Protein AF-A0A0F9B331-F1 (afdb_monomer_lite)

Foldseek 3Di:
DVVVLVVLCVVLVLVVLVVLLVVLVVLLVVLVVVLVCLLVVLVVVCVVPPDDPVNSVVVNCVVNVVSVVVNVVSVVVNVVSVVSNVVSVVVSVVVVVVVVVVVVVVVVVVVLLVVLCVLVVFLLSVVVNLVSQVVCVVVVHADPVGHRDALVVLQVVLCVLQVQPDPADFPAQFPSRHGQHALVSADPVSVVVHDPSNLSNSNNRLQSFGQDDPDPDGDGDRHHSVVRVVVSVVVPDDDDPPPPPPDDD

Organism: NCBI:txid412755

pLDDT: mean 87.76, std 11.11, range [45.69, 97.12]

Sequence (249 aa):
LTAAADRFENQLNLRNLREQDLRLGEVSEDITSSLFGLPEQIAGTTRESLLTESQRGQLLQSKAQPLQESLAQISSARARLSPRLSAAEQQLGLRLGLQQAELDRERQADVRRLTEAQLGANPADFVAFELFKRSLQEQGFTPTTGEARSDIEIQDLFQTALDLEGEGVSVGTGQFGVDIPSTGAISRSQLRGFSPTDVGILSSFLRGGVDIDEGPETQLAGINPEDFFTELEEGFVPTLPQQRTQFRF

Radius of gyration: 42.81 Å; chains: 1; bounding box: 91×49×134 Å

Structure (mmCIF, N/CA/C/O backbone):
data_AF-A0A0F9B331-F1
#
_entry.id   AF-A0A0F9B331-F1
#
loop_
_atom_site.group_PDB
_atom_site.id
_atom_site.type_symbol
_atom_site.label_atom_id
_atom_site.label_alt_id
_atom_site.label_comp_id
_atom_site.label_asym_id
_atom_site.label_entity_id
_atom_site.label_seq_id
_atom_site.pdbx_PDB_ins_code
_atom_site.Cartn_x
_atom_site.Cartn_y
_atom_site.Cartn_z
_atom_site.occupancy
_atom_site.B_iso_or_equiv
_atom_site.auth_seq_id
_atom_site.auth_comp_id
_atom_site.auth_asym_id
_atom_site.auth_atom_id
_atom_site.pdbx_PDB_model_num
ATOM 1 N N . LEU A 1 1 ? -11.047 -5.441 4.433 1.00 78.12 1 LEU A N 1
ATOM 2 C CA . LEU A 1 1 ? -10.975 -4.928 5.822 1.00 78.12 1 LEU A CA 1
ATOM 3 C C . LEU A 1 1 ? -12.266 -5.197 6.599 1.00 78.12 1 LEU A C 1
ATOM 5 O O . LEU A 1 1 ? -12.183 -5.874 7.612 1.00 78.12 1 LEU A O 1
ATOM 9 N N . THR A 1 2 ? -13.447 -4.812 6.102 1.00 84.25 2 THR A N 1
ATOM 10 C CA . THR A 1 2 ? -14.747 -5.028 6.783 1.00 84.25 2 THR A CA 1
ATOM 11 C C . THR A 1 2 ? -15.000 -6.486 7.196 1.00 84.25 2 THR A C 1
ATOM 13 O O . THR A 1 2 ? -15.154 -6.772 8.376 1.00 84.25 2 THR A O 1
ATOM 16 N N . ALA A 1 3 ? -14.865 -7.442 6.269 1.00 89.50 3 ALA A N 1
ATOM 17 C CA . ALA A 1 3 ? -15.048 -8.869 6.570 1.00 89.50 3 ALA A CA 1
ATOM 18 C C . ALA A 1 3 ? -13.999 -9.464 7.536 1.00 89.50 3 ALA A C 1
ATOM 20 O O . ALA A 1 3 ? -14.178 -10.561 8.064 1.00 89.50 3 ALA A O 1
ATOM 21 N N . ALA A 1 4 ? -12.858 -8.801 7.735 1.00 84.31 4 ALA A N 1
ATOM 22 C CA . ALA A 1 4 ? -11.866 -9.237 8.712 1.00 84.31 4 ALA A CA 1
ATOM 23 C C . ALA A 1 4 ? -12.139 -8.638 10.095 1.00 84.31 4 ALA A C 1
ATOM 25 O O . ALA A 1 4 ? -12.056 -9.362 11.084 1.00 84.31 4 ALA A O 1
ATOM 26 N N . ALA A 1 5 ? -12.570 -7.374 10.147 1.00 86.62 5 ALA A N 1
ATOM 27 C CA . ALA A 1 5 ? -13.077 -6.746 11.361 1.00 86.62 5 ALA A CA 1
ATOM 28 C C . ALA A 1 5 ? -14.249 -7.540 11.948 1.00 86.62 5 ALA A C 1
ATOM 30 O O . ALA A 1 5 ? -14.178 -7.927 13.107 1.00 86.62 5 ALA A O 1
ATOM 31 N N . ASP A 1 6 ? -15.243 -7.910 11.134 1.00 91.25 6 ASP A N 1
ATOM 32 C CA . ASP A 1 6 ? -16.381 -8.724 11.587 1.00 91.25 6 ASP A CA 1
ATOM 33 C C . ASP A 1 6 ? -15.941 -10.080 12.161 1.00 91.25 6 ASP A C 1
ATOM 35 O O . ASP A 1 6 ? -16.430 -10.527 13.200 1.00 91.25 6 ASP A O 1
ATOM 39 N N . ARG A 1 7 ? -14.978 -10.749 11.511 1.00 92.50 7 ARG A N 1
ATOM 40 C CA . ARG A 1 7 ? -14.430 -12.022 12.003 1.00 92.50 7 ARG A CA 1
ATOM 41 C C . ARG A 1 7 ? -13.722 -11.851 13.344 1.00 92.50 7 ARG A C 1
ATOM 43 O O . ARG A 1 7 ? -13.936 -12.666 14.240 1.00 92.50 7 ARG A O 1
ATOM 50 N N . PHE A 1 8 ? -12.903 -10.814 13.498 1.00 91.94 8 PHE A N 1
ATOM 51 C CA . PHE A 1 8 ? -12.194 -10.554 14.748 1.00 91.94 8 PHE A CA 1
ATOM 52 C C . PHE A 1 8 ? -13.129 -10.092 15.868 1.00 91.94 8 PHE A C 1
ATOM 54 O O . PHE A 1 8 ? -12.979 -10.561 16.993 1.00 91.94 8 PHE A O 1
ATOM 61 N N . GLU A 1 9 ? -14.130 -9.261 15.574 1.00 91.69 9 GLU A N 1
ATOM 62 C CA . GLU A 1 9 ? -15.174 -8.883 16.532 1.00 91.69 9 GLU A CA 1
ATOM 63 C C . GLU A 1 9 ? -15.924 -10.107 17.065 1.00 91.69 9 GLU A C 1
ATOM 65 O O . GLU A 1 9 ? -16.121 -10.231 18.277 1.00 91.69 9 GLU A O 1
ATOM 70 N N . ASN A 1 10 ? -16.298 -11.032 16.174 1.00 93.00 10 ASN A N 1
ATOM 71 C CA . ASN A 1 10 ? -16.969 -12.274 16.549 1.00 93.00 10 ASN A CA 1
ATOM 72 C C . ASN A 1 10 ? -16.064 -13.168 17.410 1.00 93.00 10 ASN A C 1
ATOM 74 O O . ASN A 1 10 ? -16.510 -13.695 18.426 1.00 93.00 10 ASN A O 1
ATOM 78 N N . GLN A 1 11 ? -14.782 -13.303 17.055 1.00 92.12 11 GLN A N 1
ATOM 79 C CA . GLN A 1 11 ? -13.813 -14.079 17.842 1.00 92.12 11 GLN A CA 1
ATOM 80 C C . GLN A 1 11 ? -13.575 -13.501 19.241 1.00 92.12 11 GLN A C 1
ATOM 82 O O . GLN A 1 11 ? -13.379 -14.253 20.192 1.00 92.12 11 GLN A O 1
ATOM 87 N N . LEU A 1 12 ? -13.579 -12.175 19.367 1.00 91.94 12 LEU A N 1
ATOM 88 C CA . LEU A 1 12 ? -13.364 -11.470 20.632 1.00 91.94 12 LEU A CA 1
ATOM 89 C C . LEU A 1 12 ? -14.654 -11.304 21.443 1.00 91.94 12 LEU A C 1
ATOM 91 O O . LEU A 1 12 ? -14.633 -10.703 22.516 1.00 91.94 12 LEU A O 1
ATOM 95 N N . ASN A 1 13 ? -15.773 -11.839 20.944 1.00 94.00 13 ASN A N 1
ATOM 96 C CA . ASN A 1 13 ? -17.094 -11.722 21.552 1.00 94.00 13 ASN A CA 1
ATOM 97 C C . ASN A 1 13 ? -17.499 -10.260 21.830 1.00 94.00 13 ASN A C 1
ATOM 99 O O . ASN A 1 13 ? -18.216 -9.955 22.784 1.00 94.00 13 ASN A O 1
ATOM 103 N N . LEU A 1 14 ? -16.998 -9.338 21.010 1.00 92.69 14 LEU A N 1
ATOM 104 C CA . LEU A 1 14 ? -16.934 -7.919 21.342 1.00 92.69 14 LEU A CA 1
ATOM 105 C C . LEU A 1 14 ? -18.321 -7.267 21.274 1.00 92.69 14 LEU A C 1
ATOM 107 O O . LEU A 1 14 ? -18.665 -6.438 22.114 1.00 92.69 14 LEU A O 1
ATOM 111 N N . ARG A 1 15 ? -19.166 -7.734 20.346 1.00 94.12 15 ARG A N 1
ATOM 112 C CA . ARG A 1 15 ? -20.581 -7.341 20.250 1.00 94.12 15 ARG A CA 1
ATOM 113 C C . ARG A 1 15 ? -21.355 -7.680 21.519 1.00 94.12 15 ARG A C 1
ATOM 115 O O . ARG A 1 15 ? -22.006 -6.807 22.079 1.00 94.12 15 ARG A O 1
ATOM 122 N N . ASN A 1 16 ? -21.204 -8.907 22.016 1.00 94.56 16 ASN A N 1
ATOM 123 C CA . ASN A 1 16 ? -21.866 -9.342 23.244 1.00 94.56 16 ASN A CA 1
ATOM 124 C C . ASN A 1 16 ? -21.356 -8.569 24.470 1.00 94.56 16 ASN A C 1
ATOM 126 O O . ASN A 1 16 ? -22.145 -8.241 25.348 1.00 94.56 16 ASN A O 1
ATOM 130 N N . LEU A 1 17 ? -20.059 -8.242 24.538 1.00 93.00 17 LEU A N 1
ATOM 131 C CA . LEU A 1 17 ? -19.509 -7.421 25.625 1.00 93.00 17 LEU A CA 1
ATOM 132 C C . LEU A 1 17 ? -20.055 -5.985 25.601 1.00 93.00 17 LEU A C 1
ATOM 134 O O . LEU A 1 17 ? -20.435 -5.472 26.650 1.00 93.00 17 LEU A O 1
ATOM 138 N N . ARG A 1 18 ? -20.138 -5.354 24.422 1.00 95.44 18 ARG A N 1
ATOM 139 C CA . ARG A 1 18 ? -20.738 -4.017 24.262 1.00 95.44 18 ARG A CA 1
ATOM 140 C C . ARG A 1 18 ? -22.219 -4.019 24.625 1.00 95.44 18 ARG A C 1
ATOM 142 O O . ARG A 1 18 ? -22.669 -3.144 25.352 1.00 95.44 18 ARG A O 1
ATOM 149 N N . GLU A 1 19 ? -22.960 -5.024 24.168 1.00 96.38 19 GLU A N 1
ATOM 150 C CA . GLU A 1 19 ? -24.378 -5.171 24.494 1.00 96.38 19 GLU A CA 1
ATOM 151 C C . GLU A 1 19 ? -24.598 -5.388 25.999 1.00 96.38 19 GLU A C 1
ATOM 153 O O . GLU A 1 19 ? -25.514 -4.812 26.578 1.00 96.38 19 GLU A O 1
ATOM 158 N N . GLN A 1 20 ? -23.734 -6.163 26.661 1.00 94.38 20 GLN A N 1
ATOM 159 C CA . GLN A 1 20 ? -23.775 -6.322 28.116 1.00 94.38 20 GLN A CA 1
ATOM 160 C C . GLN A 1 20 ? -23.481 -5.012 28.860 1.00 94.38 20 GLN A C 1
ATOM 162 O O . GLN A 1 20 ? -24.161 -4.740 29.846 1.00 94.38 20 GLN A O 1
ATOM 167 N N . ASP A 1 21 ? -22.519 -4.194 28.410 1.00 95.12 21 ASP A N 1
ATOM 168 C CA . ASP A 1 21 ? -22.228 -2.900 29.057 1.00 95.12 21 ASP A CA 1
ATOM 169 C C . ASP A 1 21 ? -23.402 -1.931 28.902 1.00 95.12 21 ASP A C 1
ATOM 171 O O . ASP A 1 21 ? -23.809 -1.308 29.881 1.00 95.12 21 ASP A O 1
ATOM 175 N N . LEU A 1 22 ? -23.992 -1.874 27.701 1.00 95.81 22 LEU A N 1
ATOM 176 C CA . LEU A 1 22 ? -25.168 -1.052 27.410 1.00 95.81 22 LEU A CA 1
ATOM 177 C C . LEU A 1 22 ? -26.357 -1.449 28.286 1.00 95.81 22 LEU A C 1
ATOM 179 O O . LEU A 1 22 ? -26.893 -0.605 28.998 1.00 95.81 22 LEU A O 1
ATOM 183 N N . ARG A 1 23 ? -26.705 -2.742 28.324 1.00 96.12 23 ARG A N 1
ATOM 184 C CA . ARG A 1 23 ? -27.807 -3.248 29.159 1.00 96.12 23 ARG A CA 1
ATOM 185 C C . ARG A 1 23 ? -27.578 -2.975 30.648 1.00 96.12 23 ARG A C 1
ATOM 187 O O . ARG A 1 23 ? -28.511 -2.619 31.356 1.00 96.12 23 ARG A O 1
ATOM 194 N N . LEU A 1 24 ? -26.349 -3.136 31.149 1.00 93.81 24 LEU A N 1
ATOM 195 C CA . LEU A 1 24 ? -26.030 -2.805 32.546 1.00 93.81 24 LEU A CA 1
ATOM 196 C C . LEU A 1 24 ? -26.137 -1.297 32.816 1.00 93.81 24 LEU A C 1
ATOM 198 O O . LEU A 1 24 ? -26.535 -0.909 33.915 1.00 93.81 24 LEU A O 1
ATOM 202 N N . GLY A 1 25 ? -25.797 -0.461 31.833 1.00 94.44 25 GLY A N 1
ATOM 203 C CA . GLY A 1 25 ? -26.000 0.985 31.879 1.00 94.44 25 GLY A CA 1
ATOM 204 C C . GLY A 1 25 ? -27.477 1.359 32.000 1.00 94.44 25 GLY A C 1
ATOM 205 O O . GLY A 1 25 ? -27.833 2.069 32.937 1.00 94.44 25 GLY A O 1
ATOM 206 N N . GLU A 1 26 ? -28.323 0.810 31.127 1.00 97.12 26 GLU A N 1
ATOM 207 C CA . GLU A 1 26 ? -29.778 1.036 31.123 1.00 97.12 26 GLU A CA 1
ATOM 208 C C . GLU A 1 26 ? -30.414 0.632 32.463 1.00 97.12 26 GLU A C 1
ATOM 210 O O . GLU A 1 26 ? -31.072 1.439 33.117 1.00 97.12 26 GLU A O 1
ATOM 215 N N . VAL A 1 27 ? -30.127 -0.579 32.958 1.00 95.94 27 VAL A N 1
ATOM 216 C CA . VAL A 1 27 ? -30.680 -1.050 34.242 1.00 95.94 27 VAL A CA 1
ATOM 217 C C . VAL A 1 27 ? -30.192 -0.191 35.420 1.00 95.94 27 VAL A C 1
ATOM 219 O O . VAL A 1 27 ? -30.943 0.065 36.364 1.00 95.94 27 VAL A O 1
ATOM 222 N N . SER A 1 28 ? -28.941 0.281 35.386 1.00 95.75 28 SER A N 1
ATOM 223 C CA . SER A 1 28 ? -28.419 1.200 36.406 1.00 95.75 28 SER A CA 1
ATOM 224 C C . SER A 1 28 ? -29.173 2.533 36.411 1.00 95.75 28 SER A C 1
ATOM 226 O O . SER A 1 28 ? -29.423 3.085 37.485 1.00 95.75 28 SER A O 1
ATOM 228 N N . GLU A 1 29 ? -29.510 3.062 35.236 1.00 96.56 29 GLU A N 1
ATOM 229 C CA . GLU A 1 29 ? -30.244 4.319 35.074 1.00 96.56 29 GLU A CA 1
ATOM 230 C C . GLU A 1 29 ? -31.695 4.189 35.560 1.00 96.56 29 GLU A C 1
ATOM 232 O O . GLU A 1 29 ? -32.169 5.040 36.321 1.00 96.56 29 GLU A O 1
ATOM 237 N N . ASP A 1 30 ? -32.357 3.074 35.245 1.00 97.06 30 ASP A N 1
ATOM 238 C CA . ASP A 1 30 ? -33.715 2.762 35.704 1.00 97.06 30 ASP A CA 1
ATOM 239 C C . ASP A 1 30 ? -33.803 2.640 37.234 1.00 97.06 30 ASP A C 1
ATOM 241 O O . ASP A 1 30 ? -34.708 3.191 37.876 1.00 97.06 30 ASP A O 1
ATOM 245 N N . ILE A 1 31 ? -32.841 1.947 37.856 1.00 94.81 31 ILE A N 1
ATOM 246 C CA . ILE A 1 31 ? -32.776 1.798 39.319 1.00 94.81 31 ILE A CA 1
ATOM 247 C C . ILE A 1 31 ? -32.501 3.143 39.985 1.00 94.81 31 ILE A C 1
ATOM 249 O O . ILE A 1 31 ? -33.115 3.467 41.003 1.00 94.81 31 ILE A O 1
ATOM 253 N N . THR A 1 32 ? -31.603 3.938 39.406 1.00 95.38 32 THR A N 1
ATOM 254 C CA . THR A 1 32 ? -31.281 5.277 39.908 1.00 95.38 32 THR A CA 1
ATOM 255 C C . THR A 1 32 ? -32.512 6.183 39.850 1.00 95.38 32 THR A C 1
ATOM 257 O O . THR A 1 32 ? -32.861 6.814 40.847 1.00 95.38 32 THR A O 1
ATOM 260 N N . SER A 1 33 ? -33.238 6.172 38.731 1.00 97.06 33 SER A N 1
ATOM 261 C CA . SER A 1 33 ? -34.499 6.905 38.561 1.00 97.06 33 SER A CA 1
ATOM 262 C C . SER A 1 33 ? -35.567 6.457 39.565 1.00 97.06 33 SER A C 1
ATOM 264 O O . SER A 1 33 ? -36.235 7.286 40.184 1.00 97.06 33 SER A O 1
ATOM 266 N N . SER A 1 34 ? -35.675 5.147 39.803 1.00 95.94 34 SER A N 1
ATOM 267 C CA . SER A 1 34 ? -36.585 4.574 40.802 1.00 95.94 34 SER A CA 1
ATOM 268 C C . SER A 1 34 ? -36.233 5.016 42.227 1.00 95.94 34 SER A C 1
ATOM 270 O O . SER A 1 34 ? -37.121 5.399 42.988 1.00 95.94 34 SER A O 1
ATOM 272 N N . LEU A 1 35 ? -34.942 5.028 42.583 1.00 94.44 35 LEU A N 1
ATOM 273 C CA . LEU A 1 35 ? -34.449 5.529 43.871 1.00 94.44 35 LEU A CA 1
ATOM 274 C C . LEU A 1 35 ? -34.793 7.007 44.083 1.00 94.44 35 LEU A C 1
ATOM 276 O O . LEU A 1 35 ? -35.239 7.372 45.170 1.00 94.44 35 LEU A O 1
ATOM 280 N N . PHE A 1 36 ? -34.627 7.844 43.056 1.00 96.12 36 PHE A N 1
ATOM 281 C CA . PHE A 1 36 ? -34.975 9.265 43.131 1.00 96.12 36 PHE A CA 1
ATOM 282 C C . PHE A 1 36 ? -36.490 9.510 43.206 1.00 96.12 36 PHE A C 1
ATOM 284 O O . PHE A 1 36 ? -36.911 10.447 43.882 1.00 96.12 36 PHE A O 1
ATOM 291 N N . GLY A 1 37 ? -37.311 8.663 42.576 1.00 95.81 37 GLY A N 1
ATOM 292 C CA . GLY A 1 37 ? -38.777 8.764 42.607 1.00 95.81 37 GLY A CA 1
ATOM 293 C C . GLY A 1 37 ? -39.442 8.215 43.879 1.00 95.81 37 GLY A C 1
ATOM 294 O O . GLY A 1 37 ? -40.581 8.575 44.190 1.00 95.81 37 GLY A O 1
ATOM 295 N N . LEU A 1 38 ? -38.752 7.367 44.651 1.00 94.94 38 LEU A N 1
ATOM 296 C CA . LEU A 1 38 ? -39.297 6.724 45.857 1.00 94.94 38 LEU A CA 1
ATOM 297 C C . LEU A 1 38 ? -39.922 7.690 46.888 1.00 94.94 38 LEU A C 1
ATOM 299 O O . LEU A 1 38 ? -41.011 7.381 47.384 1.00 94.94 38 LEU A O 1
ATOM 303 N N . PRO A 1 39 ? -39.307 8.837 47.248 1.00 93.38 39 PRO A N 1
ATOM 304 C CA . PRO A 1 39 ? -39.866 9.741 48.255 1.00 93.38 39 PRO A CA 1
ATOM 305 C C . PRO A 1 39 ? -41.239 10.300 47.869 1.00 93.38 39 PRO A C 1
ATOM 307 O O . PRO A 1 39 ? -42.119 10.420 48.729 1.00 93.38 39 PRO A O 1
ATOM 310 N N . GLU A 1 40 ? -41.426 10.615 46.585 1.00 92.88 40 GLU A N 1
ATOM 311 C CA . GLU A 1 40 ? -42.668 11.150 46.028 1.00 92.88 40 GLU A CA 1
ATOM 312 C C . GLU A 1 40 ? -43.745 10.064 45.926 1.00 92.88 40 GLU A C 1
ATOM 314 O O . GLU A 1 40 ? -44.876 10.274 46.370 1.00 92.88 40 GLU A O 1
ATOM 319 N N . GLN A 1 41 ? -43.377 8.865 45.465 1.00 91.62 41 GLN A N 1
ATOM 320 C CA . GLN A 1 41 ? -44.277 7.707 45.447 1.00 91.62 41 GLN A CA 1
ATOM 321 C C . GLN A 1 41 ? -44.799 7.377 46.850 1.00 91.62 41 GLN A C 1
ATOM 323 O O . GLN A 1 41 ? -46.000 7.184 47.053 1.00 91.62 41 GLN A O 1
ATOM 328 N N . ILE A 1 42 ? -43.909 7.361 47.847 1.00 90.06 42 ILE A N 1
ATOM 329 C CA . ILE A 1 42 ? -44.294 7.130 49.240 1.00 90.06 42 ILE A CA 1
ATOM 330 C C . ILE A 1 42 ? -45.182 8.276 49.733 1.00 90.06 42 ILE A C 1
ATOM 332 O O . ILE A 1 42 ? -46.225 7.997 50.316 1.00 90.06 42 ILE A O 1
ATOM 336 N N . ALA A 1 43 ? -44.844 9.539 49.436 1.00 87.81 43 ALA A N 1
ATOM 337 C CA . ALA A 1 43 ? -45.673 10.700 49.784 1.00 87.81 43 ALA A CA 1
ATOM 338 C C . ALA A 1 43 ? -47.122 10.558 49.310 1.00 87.81 43 ALA A C 1
ATOM 340 O O . ALA A 1 43 ? -48.044 10.812 50.085 1.00 87.81 43 ALA A O 1
ATOM 341 N N . GLY A 1 44 ? -47.306 10.156 48.049 1.00 87.19 44 GLY A N 1
ATOM 342 C CA . GLY A 1 44 ? -48.621 9.960 47.446 1.00 87.19 44 GLY A CA 1
ATOM 343 C C . GLY A 1 44 ? -49.425 8.884 48.169 1.00 87.19 44 GLY A C 1
ATOM 344 O O . GLY A 1 44 ? -50.573 9.120 48.525 1.00 87.19 44 GLY A O 1
ATOM 345 N N . THR A 1 45 ? -48.801 7.742 48.472 1.00 83.88 45 THR A N 1
ATOM 346 C CA . THR A 1 45 ? -49.479 6.615 49.145 1.00 83.88 45 THR A CA 1
ATOM 347 C C . THR A 1 45 ? -49.768 6.848 50.629 1.00 83.88 45 THR A C 1
ATOM 349 O O . THR A 1 45 ? -50.740 6.314 51.153 1.00 83.88 45 THR A O 1
ATOM 352 N N . THR A 1 46 ? -48.947 7.638 51.330 1.00 82.12 46 THR A N 1
ATOM 353 C CA . THR A 1 46 ? -49.109 7.854 52.776 1.00 82.12 46 THR A CA 1
ATOM 354 C C . THR A 1 46 ? -49.970 9.064 53.126 1.00 82.12 46 THR A C 1
ATOM 356 O O . THR A 1 46 ? -50.356 9.184 54.281 1.00 82.12 46 THR A O 1
ATOM 359 N N . ARG A 1 47 ? -50.290 9.960 52.178 1.00 74.31 47 ARG A N 1
ATOM 360 C CA . ARG A 1 47 ? -51.153 11.137 52.429 1.00 74.31 47 ARG A CA 1
ATOM 361 C C . ARG A 1 47 ? -52.555 10.773 52.929 1.00 74.31 47 ARG A C 1
ATOM 363 O O . ARG A 1 47 ? -53.152 11.565 53.648 1.00 74.31 47 ARG A O 1
ATOM 370 N N . GLU A 1 48 ? -53.053 9.592 52.576 1.00 68.56 48 GLU A N 1
ATOM 371 C CA . GLU A 1 48 ? -54.369 9.084 52.994 1.00 68.56 48 GLU A CA 1
ATOM 372 C C . GLU A 1 48 ? -54.297 8.168 54.232 1.00 68.56 48 GLU A C 1
ATOM 374 O O . GLU A 1 48 ? -55.321 7.721 54.744 1.00 68.56 48 GLU A O 1
ATOM 379 N N . SER A 1 49 ? -53.092 7.893 54.741 1.00 63.09 49 SER A N 1
ATOM 380 C CA . SER A 1 49 ? -52.839 6.941 55.824 1.00 63.09 49 SER A CA 1
ATOM 381 C C . SER A 1 49 ? -52.334 7.658 57.079 1.00 63.09 49 SER A C 1
ATOM 383 O O . SER A 1 49 ? -51.496 8.550 56.996 1.00 63.09 49 SER A O 1
ATOM 385 N N . LEU A 1 50 ? -52.767 7.222 58.267 1.00 82.69 50 LEU A N 1
ATOM 386 C CA . LEU A 1 50 ? -52.348 7.748 59.584 1.00 82.69 50 LEU A CA 1
ATOM 387 C C . LEU A 1 50 ? -50.896 7.367 59.964 1.00 82.69 50 LEU A C 1
ATOM 389 O O . LEU A 1 50 ? -50.596 7.098 61.127 1.00 82.69 50 LEU A O 1
ATOM 393 N N . LEU A 1 51 ? -49.992 7.279 58.987 1.00 84.88 51 LEU A N 1
ATOM 394 C CA . LEU A 1 51 ? -48.594 6.926 59.218 1.00 84.88 51 LEU A CA 1
ATOM 395 C C . LEU A 1 51 ? -47.851 8.114 59.828 1.00 84.88 51 LEU A C 1
ATOM 397 O O . LEU A 1 51 ? -47.921 9.240 59.338 1.00 84.88 51 LEU A O 1
ATOM 401 N N . THR A 1 52 ? -47.089 7.842 60.881 1.00 89.25 52 THR A N 1
ATOM 402 C CA . THR A 1 52 ? -46.178 8.832 61.462 1.00 89.25 52 THR A CA 1
ATOM 403 C C . THR A 1 52 ? -44.977 9.062 60.544 1.00 89.25 52 THR A C 1
ATOM 405 O O . THR A 1 52 ? -44.603 8.205 59.741 1.00 89.25 52 THR A O 1
ATOM 408 N N . GLU A 1 53 ? -44.314 10.207 60.689 1.00 87.38 53 GLU A N 1
ATOM 409 C CA . GLU A 1 53 ? -43.123 10.543 59.900 1.00 87.38 53 GLU A CA 1
ATOM 410 C C . GLU A 1 53 ? -41.976 9.534 60.098 1.00 87.38 53 GLU A C 1
ATOM 412 O O . GLU A 1 53 ? -41.296 9.163 59.142 1.00 87.38 53 GLU A O 1
ATOM 417 N N . SER A 1 54 ? -41.848 8.983 61.310 1.00 90.38 54 SER A N 1
ATOM 418 C CA . SER A 1 54 ? -40.921 7.886 61.617 1.00 90.38 54 SER A CA 1
ATOM 419 C C . SER A 1 54 ? -41.233 6.616 60.811 1.00 90.38 54 SER A C 1
ATOM 421 O O . SER A 1 54 ? -40.344 6.040 60.182 1.00 90.38 54 SER A O 1
ATOM 423 N N . GLN A 1 55 ? -42.508 6.213 60.739 1.00 90.25 55 GLN A N 1
ATOM 424 C CA . GLN A 1 55 ? -42.932 5.054 59.941 1.00 90.25 55 GLN A CA 1
ATOM 425 C C . GLN A 1 55 ? -42.720 5.287 58.440 1.00 90.25 55 GLN A C 1
ATOM 427 O O . GLN A 1 55 ? -42.342 4.366 57.716 1.00 90.25 55 GLN A O 1
ATOM 432 N N . ARG A 1 56 ? -42.909 6.524 57.966 1.00 89.44 56 ARG A N 1
ATOM 433 C CA . ARG A 1 56 ? -42.627 6.904 56.578 1.00 89.44 56 ARG A CA 1
ATOM 434 C C . ARG A 1 56 ? -41.136 6.800 56.246 1.00 89.44 56 ARG A C 1
ATOM 436 O O . ARG A 1 56 ? -40.795 6.280 55.186 1.00 89.44 56 ARG A O 1
ATOM 443 N N . GLY A 1 57 ? -40.260 7.238 57.152 1.00 91.31 57 GLY A N 1
ATOM 444 C CA . GLY A 1 57 ? -38.810 7.077 57.016 1.00 91.31 57 GLY A CA 1
ATOM 445 C C . GLY A 1 57 ? -38.389 5.607 56.955 1.00 91.31 57 GLY A C 1
ATOM 446 O O . GLY A 1 57 ? -37.633 5.219 56.066 1.00 91.31 57 GLY A O 1
ATOM 447 N N . GLN A 1 58 ? -38.949 4.765 57.829 1.00 93.12 58 GLN A N 1
ATOM 448 C CA . GLN A 1 58 ? -38.698 3.317 57.817 1.00 93.12 58 GLN A CA 1
ATOM 449 C C . GLN A 1 58 ? -39.168 2.653 56.516 1.00 93.12 58 GLN A C 1
ATOM 451 O O . GLN A 1 58 ? -38.463 1.805 55.971 1.00 93.12 58 GLN A O 1
ATOM 456 N N . LEU A 1 59 ? -40.330 3.057 55.989 1.00 92.19 59 LEU A N 1
ATOM 457 C CA . LEU A 1 59 ? -40.849 2.557 54.715 1.00 92.19 59 LEU A CA 1
ATOM 458 C C . LEU A 1 59 ? -39.979 2.984 53.525 1.00 92.19 59 LEU A C 1
ATOM 460 O O . LEU A 1 59 ? -39.767 2.205 52.599 1.00 92.19 59 LEU A O 1
ATOM 464 N N . LEU A 1 60 ? -39.469 4.216 53.542 1.00 94.00 60 LEU A N 1
ATOM 465 C CA . LEU A 1 60 ? -38.534 4.688 52.525 1.00 94.00 60 LEU A CA 1
ATOM 466 C C . LEU A 1 60 ? -37.249 3.875 52.558 1.00 94.00 60 LEU A C 1
ATOM 468 O O . LEU A 1 60 ? -36.806 3.403 51.515 1.00 94.00 60 LEU A O 1
ATOM 472 N N .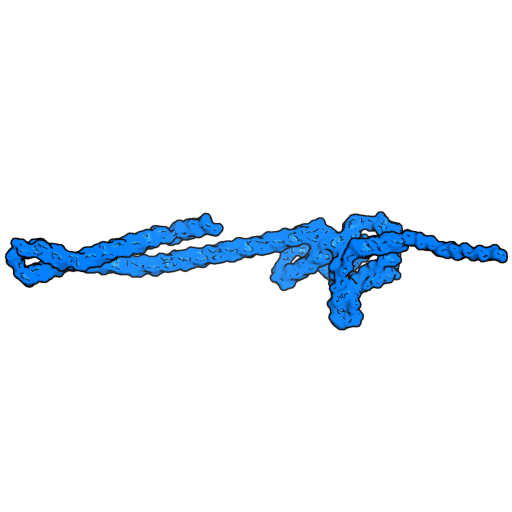 GLN A 1 61 ? -36.688 3.659 53.745 1.00 94.44 61 GLN A N 1
ATOM 473 C CA . GLN A 1 61 ? -35.459 2.895 53.891 1.00 94.44 61 GLN A CA 1
ATOM 474 C C . GLN A 1 61 ? -35.631 1.433 53.466 1.00 94.44 61 GLN A C 1
ATOM 476 O O . GLN A 1 61 ? -34.791 0.919 52.730 1.00 94.44 61 GLN A O 1
ATOM 481 N N . SER A 1 62 ? -36.740 0.787 53.839 1.00 96.31 62 SER A N 1
ATOM 482 C CA . SER A 1 62 ? -37.005 -0.604 53.452 1.00 96.31 62 SER A CA 1
ATOM 483 C C . SER A 1 62 ? -37.201 -0.780 51.945 1.00 96.31 62 SER A C 1
ATOM 485 O O . SER A 1 62 ? -36.790 -1.800 51.397 1.00 96.31 62 SER A O 1
ATOM 487 N N . LYS A 1 63 ? -37.774 0.216 51.253 1.00 94.31 63 LYS A N 1
ATOM 488 C CA . LYS A 1 63 ? -37.902 0.210 49.786 1.00 94.31 63 LYS A CA 1
ATOM 489 C C . LYS A 1 63 ? -36.615 0.610 49.062 1.00 94.31 63 LYS A C 1
ATOM 491 O O . LYS A 1 63 ? -36.351 0.100 47.978 1.00 94.31 63 LYS A O 1
ATOM 496 N N . ALA A 1 64 ? -35.820 1.506 49.642 1.00 95.75 64 ALA A N 1
ATOM 497 C CA . ALA A 1 64 ? -34.568 1.967 49.048 1.00 95.75 64 ALA A CA 1
ATOM 498 C C . ALA A 1 64 ? -33.456 0.912 49.139 1.00 95.75 64 ALA A C 1
ATOM 500 O O . ALA A 1 64 ? -32.676 0.774 48.200 1.00 95.75 64 ALA A O 1
ATOM 501 N N . GLN A 1 65 ? -33.398 0.142 50.230 1.00 96.19 65 GLN A N 1
ATOM 502 C CA . GLN A 1 65 ? -32.349 -0.852 50.465 1.00 96.19 65 GLN A CA 1
ATOM 503 C C . GLN A 1 65 ? -32.172 -1.879 49.320 1.00 96.19 65 GLN A C 1
ATOM 505 O O . GLN A 1 65 ? -31.055 -1.986 48.814 1.00 96.19 65 GLN A O 1
ATOM 510 N N . PRO A 1 66 ? -33.213 -2.580 48.820 1.00 96.12 66 PRO A N 1
ATOM 511 C CA . PRO A 1 66 ? -33.038 -3.543 47.725 1.00 96.12 66 PRO A CA 1
ATOM 512 C C . PRO A 1 66 ? -32.600 -2.890 46.403 1.00 96.12 66 PRO A C 1
ATOM 514 O O . PRO A 1 66 ? -31.873 -3.501 45.617 1.00 96.12 66 PRO A O 1
ATOM 517 N N . LEU A 1 67 ? -32.998 -1.637 46.151 1.00 95.44 67 LEU A N 1
ATOM 518 C CA . LEU A 1 67 ? -32.542 -0.884 44.979 1.00 95.44 67 LEU A CA 1
ATOM 519 C C . LEU A 1 67 ? -31.062 -0.492 45.106 1.00 95.44 67 LEU A C 1
ATOM 521 O O . LEU A 1 67 ? -30.314 -0.612 44.138 1.00 95.44 67 LEU A O 1
ATOM 525 N N . GLN A 1 68 ? -30.618 -0.085 46.299 1.00 95.62 68 GLN A N 1
ATOM 526 C CA . GLN A 1 68 ? -29.205 0.198 46.578 1.00 95.62 68 GLN A CA 1
ATOM 527 C C . GLN A 1 68 ? -28.335 -1.058 46.432 1.00 95.62 68 GLN A C 1
ATOM 529 O O . GLN A 1 68 ? -27.267 -0.999 45.821 1.00 95.62 68 GLN A O 1
ATOM 534 N N . GLU A 1 69 ? -28.801 -2.203 46.933 1.00 96.25 69 GLU A N 1
ATOM 535 C CA . GLU A 1 69 ? -28.123 -3.493 46.767 1.00 96.25 69 GLU A CA 1
ATOM 536 C C . GLU A 1 69 ? -28.025 -3.891 45.287 1.00 96.25 69 GLU A C 1
ATOM 538 O O . GLU A 1 69 ? -26.956 -4.294 44.823 1.00 96.25 69 GLU A O 1
ATOM 543 N N . SER A 1 70 ? -29.102 -3.708 44.518 1.00 95.12 70 SER A N 1
ATOM 544 C CA . SER A 1 70 ? -29.119 -3.978 43.074 1.00 95.12 70 SER A CA 1
ATOM 545 C C . SER A 1 70 ? -28.138 -3.077 42.311 1.00 95.12 70 SER A C 1
ATOM 547 O O . SER A 1 70 ? -27.383 -3.555 41.464 1.00 95.12 70 SER A O 1
ATOM 549 N N . LEU A 1 71 ? -28.069 -1.787 42.657 1.00 95.25 71 LEU A N 1
ATOM 550 C CA . LEU A 1 71 ? -27.111 -0.844 42.071 1.00 95.25 71 LEU A CA 1
ATOM 551 C C . LEU A 1 71 ? -25.654 -1.224 42.400 1.00 95.25 71 LEU A C 1
ATOM 553 O O . LEU A 1 71 ? -24.772 -1.165 41.539 1.00 95.25 71 LEU A O 1
ATOM 557 N N . ALA A 1 72 ? -25.390 -1.674 43.630 1.00 95.81 72 ALA A N 1
ATOM 558 C CA . ALA A 1 72 ? -24.074 -2.171 44.027 1.00 95.81 72 ALA A CA 1
ATOM 559 C C . ALA A 1 72 ? -23.680 -3.432 43.232 1.00 95.81 72 ALA A C 1
ATOM 561 O O . ALA A 1 72 ? -22.543 -3.555 42.772 1.00 95.81 72 ALA A O 1
ATOM 562 N N . GLN A 1 73 ? -24.625 -4.344 42.992 1.00 96.31 73 GLN A N 1
ATOM 563 C CA . GLN A 1 73 ? -24.385 -5.526 42.163 1.00 96.31 73 GLN A CA 1
ATOM 564 C C . GLN A 1 73 ? -24.069 -5.145 40.711 1.00 96.31 73 GLN A C 1
ATOM 566 O O . GLN A 1 73 ? -23.072 -5.624 40.166 1.00 96.31 73 GLN A O 1
ATOM 571 N N . ILE A 1 74 ? -24.843 -4.239 40.109 1.00 95.75 74 ILE A N 1
ATOM 572 C CA . ILE A 1 74 ? -24.629 -3.773 38.729 1.00 95.75 74 ILE A CA 1
ATOM 573 C C . ILE A 1 74 ? -23.290 -3.057 38.584 1.00 95.75 74 ILE A C 1
ATOM 575 O O . ILE A 1 74 ? -22.534 -3.354 37.658 1.00 95.75 74 ILE A O 1
ATOM 579 N N . SER A 1 75 ? -22.945 -2.167 39.517 1.00 94.44 75 SER A N 1
ATOM 580 C CA . SER A 1 75 ? -21.654 -1.474 39.481 1.00 94.44 75 SER A CA 1
ATOM 581 C C . SER A 1 75 ? -20.483 -2.458 39.580 1.00 94.44 75 SER A C 1
ATOM 583 O O . SER A 1 75 ? -19.517 -2.342 38.824 1.00 94.44 75 SER A O 1
ATOM 585 N N . SER A 1 76 ? -20.597 -3.500 40.412 1.00 96.44 76 SER A N 1
ATOM 586 C CA . SER A 1 76 ? -19.594 -4.567 40.487 1.00 96.44 76 SER A CA 1
ATOM 587 C C . SER A 1 76 ? -19.498 -5.391 39.195 1.00 96.44 76 SER A C 1
ATOM 589 O O . SER A 1 76 ? -18.397 -5.744 38.767 1.00 96.44 76 SER A O 1
ATOM 591 N N . ALA A 1 77 ? -20.630 -5.672 38.538 1.00 95.31 77 ALA A N 1
ATOM 592 C CA . ALA A 1 77 ? -20.665 -6.381 37.263 1.00 95.31 77 ALA A CA 1
ATOM 593 C C . ALA A 1 77 ? -19.992 -5.551 36.163 1.00 95.31 77 ALA A C 1
ATOM 595 O O . ALA A 1 77 ? -19.135 -6.059 35.436 1.00 95.31 77 ALA A O 1
ATOM 596 N N . ARG A 1 78 ? -20.295 -4.251 36.107 1.00 95.56 78 ARG A N 1
ATOM 597 C CA . ARG A 1 78 ? -19.694 -3.315 35.156 1.00 95.56 78 ARG A CA 1
ATOM 598 C C . ARG A 1 78 ? -18.192 -3.138 35.383 1.00 95.56 78 ARG A C 1
ATOM 600 O O . ARG A 1 78 ? -17.424 -3.160 34.424 1.00 95.56 78 ARG A O 1
ATOM 607 N N . ALA A 1 79 ? -17.750 -3.075 36.640 1.00 95.12 79 ALA A N 1
ATOM 608 C CA . ALA A 1 79 ? -16.330 -3.024 36.990 1.00 95.12 79 ALA A CA 1
ATOM 609 C C . ALA A 1 79 ? -15.549 -4.263 36.508 1.00 95.12 79 ALA A C 1
ATOM 611 O O . ALA A 1 79 ? -14.372 -4.157 36.174 1.00 95.12 79 ALA A O 1
ATOM 612 N N . ARG A 1 80 ? -16.196 -5.435 36.425 1.00 96.19 80 ARG A N 1
ATOM 613 C CA . ARG A 1 80 ? -15.596 -6.659 35.857 1.00 96.19 80 ARG A CA 1
ATOM 614 C C . ARG A 1 80 ? -15.638 -6.687 34.329 1.00 96.19 80 ARG A C 1
ATOM 616 O O . ARG A 1 80 ? -14.760 -7.285 33.710 1.00 96.19 80 ARG A O 1
ATOM 623 N N . LEU A 1 81 ? -16.659 -6.084 33.724 1.00 95.25 81 LEU A N 1
ATOM 624 C CA . LEU A 1 81 ? -16.853 -6.064 32.275 1.00 95.25 81 LEU A CA 1
ATOM 625 C C . LEU A 1 81 ? -15.913 -5.070 31.580 1.00 95.25 81 LEU A C 1
ATOM 627 O O . LEU A 1 81 ? -15.280 -5.422 30.588 1.00 95.25 81 LEU A O 1
ATOM 631 N N . SER A 1 82 ? -15.778 -3.866 32.138 1.00 94.62 82 SER A N 1
ATOM 632 C CA . SER A 1 82 ? -14.971 -2.768 31.594 1.00 94.62 82 SER A CA 1
ATOM 633 C C . SER A 1 82 ? -13.542 -3.173 31.179 1.00 94.62 82 SER A C 1
ATOM 635 O O . SER A 1 82 ? -13.189 -2.969 30.013 1.00 94.62 82 SER A O 1
ATOM 637 N N . PRO A 1 83 ? -12.722 -3.833 32.027 1.00 96.38 83 PRO A N 1
ATOM 638 C CA . PRO A 1 83 ? -11.376 -4.240 31.620 1.00 96.38 83 PRO A CA 1
ATOM 639 C C . PRO A 1 83 ? -11.385 -5.297 30.506 1.00 96.38 83 PRO A C 1
ATOM 641 O O . PRO A 1 83 ? -10.473 -5.320 29.684 1.00 96.38 83 PRO A O 1
ATOM 644 N N . ARG A 1 84 ? -12.413 -6.156 30.438 1.00 96.12 84 ARG A N 1
ATOM 645 C CA . ARG A 1 84 ? -12.536 -7.182 29.387 1.00 96.12 84 ARG A CA 1
ATOM 646 C C . ARG A 1 84 ? -12.890 -6.557 28.044 1.00 96.12 84 ARG A C 1
ATOM 648 O O . ARG A 1 84 ? -12.310 -6.947 27.037 1.00 96.12 84 ARG A O 1
ATOM 655 N N . LEU A 1 85 ? -13.812 -5.594 28.043 1.00 95.19 85 LEU A N 1
ATOM 656 C CA . LEU A 1 85 ? -14.173 -4.839 26.847 1.00 95.19 85 LEU A CA 1
ATOM 657 C C . LEU A 1 85 ? -12.965 -4.053 26.324 1.00 95.19 85 LEU A C 1
ATOM 659 O O . LEU A 1 85 ? -12.602 -4.210 25.163 1.00 95.19 85 LEU A O 1
ATOM 663 N N . SER A 1 86 ? -12.284 -3.309 27.200 1.00 95.88 86 SER A N 1
ATOM 664 C CA . SER A 1 86 ? -11.077 -2.552 26.843 1.00 95.88 86 SER A CA 1
ATOM 665 C C . SER A 1 86 ? -9.974 -3.452 26.268 1.00 95.88 86 SER A C 1
ATOM 667 O O . SER A 1 86 ? -9.423 -3.166 25.204 1.00 95.88 86 SER A O 1
ATOM 669 N N . ALA A 1 87 ? -9.700 -4.598 26.903 1.00 96.19 87 ALA A N 1
ATOM 670 C CA . ALA A 1 87 ? -8.724 -5.561 26.397 1.00 96.19 87 ALA A CA 1
ATOM 671 C C . ALA A 1 87 ? -9.121 -6.139 25.026 1.00 96.19 87 ALA A C 1
ATOM 673 O O . ALA A 1 87 ? -8.271 -6.274 24.144 1.00 96.19 87 ALA A O 1
ATOM 674 N N . ALA A 1 88 ? -10.403 -6.459 24.824 1.00 94.81 88 ALA A N 1
ATOM 675 C CA . ALA A 1 88 ? -10.904 -6.954 23.545 1.00 94.81 88 ALA A CA 1
ATOM 676 C C . ALA A 1 88 ? -10.767 -5.894 22.436 1.00 94.81 88 ALA A C 1
ATOM 678 O O . ALA A 1 88 ? -10.331 -6.211 21.331 1.00 94.81 88 ALA A O 1
ATOM 679 N N . GLU A 1 89 ? -11.066 -4.628 22.722 1.00 94.50 89 GLU A N 1
ATOM 680 C CA . GLU A 1 89 ? -10.934 -3.530 21.755 1.00 94.50 89 GLU A CA 1
ATOM 681 C C . GLU A 1 89 ? -9.478 -3.264 21.367 1.00 94.50 89 GLU A C 1
ATOM 683 O O . GLU A 1 89 ? -9.172 -3.120 20.181 1.00 94.50 89 GLU A O 1
ATOM 688 N N . GLN A 1 90 ? -8.557 -3.297 22.333 1.00 96.44 90 GLN A N 1
ATOM 689 C CA . GLN A 1 90 ? -7.122 -3.201 22.056 1.00 96.44 90 GLN A CA 1
ATOM 690 C C . GLN A 1 90 ? -6.637 -4.357 21.173 1.00 96.44 90 GLN A C 1
ATOM 692 O O . GLN A 1 90 ? -5.908 -4.140 20.204 1.00 96.44 90 GLN A O 1
ATOM 697 N N . GLN A 1 91 ? -7.070 -5.587 21.463 1.00 95.69 91 GLN A N 1
ATOM 698 C CA . GLN A 1 91 ? -6.725 -6.756 20.652 1.00 95.69 91 GLN A CA 1
ATOM 699 C C . GLN A 1 91 ? -7.272 -6.659 19.225 1.00 95.69 91 GLN A C 1
ATOM 701 O O . GLN A 1 91 ? -6.564 -7.016 18.281 1.00 95.69 91 GLN A O 1
ATOM 706 N N . LEU A 1 92 ? -8.501 -6.163 19.051 1.00 95.00 92 LEU A N 1
ATOM 707 C CA . LEU A 1 92 ? -9.075 -5.913 17.730 1.00 95.00 92 LEU A CA 1
ATOM 708 C C . LEU A 1 92 ? -8.231 -4.896 16.953 1.00 95.00 92 LEU A C 1
ATOM 710 O O . LEU A 1 92 ? -7.862 -5.163 15.809 1.00 95.00 92 LEU A O 1
ATOM 714 N N . GLY A 1 93 ? -7.886 -3.771 17.585 1.00 93.88 93 GLY A N 1
ATOM 715 C CA . GLY A 1 93 ? -7.057 -2.728 16.979 1.00 93.88 93 GLY A CA 1
ATOM 716 C C . GLY A 1 93 ? -5.695 -3.251 16.521 1.00 93.88 93 GLY A C 1
ATOM 717 O O . GLY A 1 93 ? -5.301 -3.023 15.379 1.00 93.88 93 GLY A O 1
ATOM 718 N N . LEU A 1 94 ? -5.012 -4.033 17.365 1.00 96.19 94 LEU A N 1
ATOM 719 C CA . LEU A 1 94 ? -3.728 -4.652 17.018 1.00 96.19 94 LEU A CA 1
ATOM 720 C C . LEU A 1 94 ? -3.850 -5.618 15.834 1.00 96.19 94 LEU A C 1
ATOM 722 O O . LEU A 1 94 ? -3.036 -5.567 14.914 1.00 96.19 94 LEU A O 1
ATOM 726 N N . ARG A 1 95 ? -4.871 -6.485 15.825 1.00 94.62 95 ARG A N 1
ATOM 727 C CA . ARG A 1 95 ? -5.076 -7.453 14.734 1.00 94.62 95 ARG A CA 1
ATOM 728 C C . ARG A 1 95 ? -5.383 -6.769 13.407 1.00 94.62 95 ARG A C 1
ATOM 730 O O . ARG A 1 95 ? -4.840 -7.172 12.382 1.00 94.62 95 ARG A O 1
ATOM 737 N N . LEU A 1 96 ? -6.217 -5.731 13.427 1.00 94.75 96 LEU A N 1
ATOM 738 C CA . LEU A 1 96 ? -6.520 -4.944 12.233 1.00 94.75 96 LEU A CA 1
ATOM 739 C C . LEU A 1 96 ? -5.289 -4.190 11.727 1.00 94.75 96 LEU A C 1
ATOM 741 O O . LEU A 1 96 ? -5.028 -4.212 10.527 1.00 94.75 96 LEU A O 1
ATOM 745 N N . GLY A 1 97 ? -4.503 -3.595 12.628 1.00 93.88 97 GLY A N 1
ATOM 746 C CA . GLY A 1 97 ? -3.258 -2.916 12.272 1.00 93.88 97 GLY A CA 1
ATOM 747 C C . GLY A 1 97 ? -2.237 -3.858 11.629 1.00 93.88 97 GLY A C 1
ATOM 748 O O . GLY A 1 97 ? -1.679 -3.535 10.583 1.00 93.88 97 GLY A O 1
ATOM 749 N N .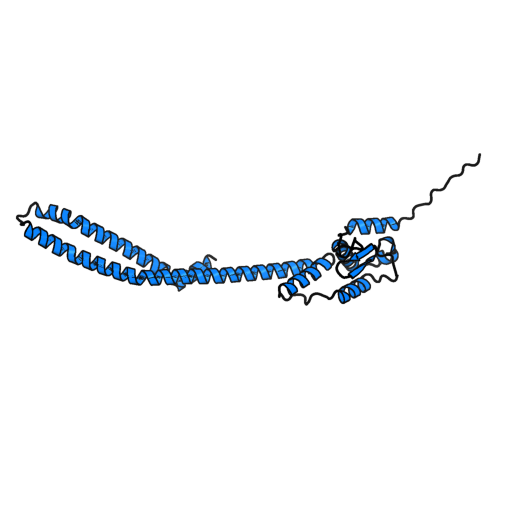 LEU A 1 98 ? -2.039 -5.051 12.200 1.00 95.12 98 LEU A N 1
ATOM 750 C CA . LEU A 1 98 ? -1.147 -6.068 11.632 1.00 95.12 98 LEU A CA 1
ATOM 751 C C . LEU A 1 98 ? -1.609 -6.529 10.247 1.00 95.12 98 LEU A C 1
ATOM 753 O O . LEU A 1 98 ? -0.799 -6.588 9.325 1.00 95.12 98 LEU A O 1
ATOM 757 N N . GLN A 1 99 ? -2.904 -6.806 10.086 1.00 93.94 99 GLN A N 1
ATOM 758 C CA . GLN A 1 99 ? -3.453 -7.230 8.801 1.00 93.94 99 GLN A CA 1
ATOM 759 C C . GLN A 1 99 ? -3.341 -6.138 7.733 1.00 93.94 99 GLN A C 1
ATOM 761 O O . GLN A 1 99 ? -3.077 -6.430 6.570 1.00 93.94 99 GLN A O 1
ATOM 766 N N . GLN A 1 100 ? -3.556 -4.877 8.105 1.00 93.25 100 GLN A N 1
ATOM 767 C CA . GLN A 1 100 ? -3.402 -3.768 7.174 1.00 93.25 100 GLN A CA 1
ATOM 768 C C . GLN A 1 100 ? -1.942 -3.608 6.742 1.00 93.25 100 GLN A C 1
ATOM 770 O O . GLN A 1 100 ? -1.674 -3.498 5.550 1.00 93.25 100 GLN A O 1
ATOM 775 N N . ALA A 1 101 ? -1.003 -3.693 7.687 1.00 94.38 101 ALA A N 1
ATOM 776 C CA . ALA A 1 101 ? 0.423 -3.655 7.381 1.00 94.38 101 ALA A CA 1
ATOM 777 C C . ALA A 1 101 ? 0.856 -4.809 6.458 1.00 94.38 101 ALA A C 1
ATOM 779 O O . ALA A 1 101 ? 1.702 -4.616 5.591 1.00 94.38 101 ALA A O 1
ATOM 780 N N . GLU A 1 102 ? 0.285 -6.002 6.625 1.00 93.75 102 GLU A N 1
ATOM 781 C CA . GLU A 1 102 ? 0.532 -7.146 5.742 1.00 93.75 102 GLU A CA 1
ATOM 782 C C . GLU A 1 102 ? 0.020 -6.890 4.319 1.00 93.75 102 GLU A C 1
ATOM 784 O O . GLU A 1 102 ? 0.793 -7.004 3.370 1.00 93.75 102 GLU A O 1
ATOM 789 N N . LEU A 1 103 ? -1.226 -6.428 4.173 1.00 93.88 103 LEU A N 1
ATOM 790 C CA . LEU A 1 103 ? -1.794 -6.068 2.868 1.00 93.88 103 LEU A CA 1
ATOM 791 C C . LEU A 1 103 ? -0.991 -4.971 2.162 1.00 93.88 103 LEU A C 1
ATOM 793 O O . LEU A 1 103 ? -0.817 -5.012 0.946 1.00 93.88 103 LEU A O 1
ATOM 797 N N . ASP A 1 104 ? -0.504 -3.980 2.904 1.00 93.44 104 ASP A N 1
ATOM 798 C CA . ASP A 1 104 ? 0.291 -2.903 2.321 1.00 93.44 104 ASP A CA 1
ATOM 799 C C . ASP A 1 104 ? 1.674 -3.403 1.873 1.00 93.44 104 ASP A C 1
ATOM 801 O O . ASP A 1 104 ? 2.140 -3.016 0.800 1.00 93.44 104 ASP A O 1
ATOM 805 N N . ARG A 1 105 ? 2.298 -4.332 2.613 1.00 92.56 105 ARG A N 1
ATOM 806 C CA . ARG A 1 105 ? 3.532 -5.003 2.164 1.00 92.56 105 ARG A CA 1
ATOM 807 C C . ARG A 1 105 ? 3.311 -5.829 0.900 1.00 92.56 105 ARG A C 1
ATOM 809 O O . ARG A 1 105 ? 4.150 -5.777 0.002 1.00 92.56 105 ARG A O 1
ATOM 816 N N . GLU A 1 106 ? 2.207 -6.569 0.821 1.00 93.12 106 GLU A N 1
ATOM 817 C CA . GLU A 1 106 ? 1.847 -7.354 -0.366 1.00 93.12 106 GLU A CA 1
ATOM 818 C C . GLU A 1 106 ? 1.642 -6.451 -1.582 1.00 93.12 106 GLU A C 1
ATOM 820 O O . GLU A 1 106 ? 2.275 -6.664 -2.612 1.00 93.12 106 GLU A O 1
ATOM 825 N N . ARG A 1 107 ? 0.859 -5.375 -1.440 1.00 94.31 107 ARG A N 1
ATOM 826 C CA . ARG A 1 107 ? 0.658 -4.385 -2.510 1.00 94.31 107 ARG A CA 1
ATOM 827 C C . ARG A 1 107 ? 1.968 -3.783 -2.989 1.00 94.31 107 ARG A C 1
ATOM 829 O O . ARG A 1 107 ? 2.176 -3.655 -4.189 1.00 94.31 107 ARG A O 1
ATOM 836 N N . GLN A 1 108 ? 2.857 -3.414 -2.070 1.00 93.62 108 GLN A N 1
ATOM 837 C CA . GLN A 1 108 ? 4.171 -2.893 -2.440 1.00 93.62 108 GLN A CA 1
ATOM 838 C C . GLN A 1 108 ? 4.999 -3.941 -3.190 1.00 93.62 108 GLN A C 1
ATOM 840 O O . GLN A 1 108 ? 5.677 -3.600 -4.156 1.00 93.62 108 GLN A O 1
ATOM 845 N N . ALA A 1 109 ? 4.944 -5.211 -2.779 1.00 92.06 109 ALA A N 1
ATOM 846 C CA . ALA A 1 109 ? 5.608 -6.293 -3.498 1.00 92.06 109 ALA A CA 1
ATOM 847 C C . ALA A 1 109 ? 5.032 -6.488 -4.906 1.00 92.06 109 ALA A C 1
ATOM 849 O O . ALA A 1 109 ? 5.800 -6.646 -5.852 1.00 92.06 109 ALA A O 1
ATOM 850 N N . ASP A 1 110 ? 3.711 -6.424 -5.058 1.00 93.88 110 ASP A N 1
ATOM 851 C CA . ASP A 1 110 ? 3.041 -6.532 -6.354 1.00 93.88 110 ASP A CA 1
ATOM 852 C C . ASP A 1 110 ? 3.394 -5.359 -7.272 1.00 93.88 110 ASP A C 1
ATOM 854 O O . ASP A 1 110 ? 3.704 -5.577 -8.440 1.00 93.88 110 ASP A O 1
ATOM 858 N N . VAL A 1 111 ? 3.428 -4.132 -6.738 1.00 94.06 111 VAL A N 1
ATOM 859 C CA . VAL A 1 111 ? 3.876 -2.944 -7.480 1.00 94.06 111 VAL A CA 1
ATOM 860 C C . VAL A 1 111 ? 5.308 -3.135 -7.969 1.00 94.06 111 VAL A C 1
ATOM 862 O O . VAL A 1 111 ? 5.561 -2.933 -9.150 1.00 94.06 111 VAL A O 1
ATOM 865 N N . ARG A 1 112 ? 6.232 -3.599 -7.114 1.00 93.69 112 ARG A N 1
ATOM 866 C CA . ARG A 1 112 ? 7.620 -3.868 -7.530 1.00 93.69 112 ARG A CA 1
ATOM 867 C C . ARG A 1 112 ? 7.694 -4.896 -8.657 1.00 93.69 112 ARG A C 1
ATOM 869 O O . ARG A 1 112 ? 8.378 -4.648 -9.644 1.00 93.69 112 ARG A O 1
ATOM 876 N N . ARG A 1 113 ? 6.973 -6.016 -8.534 1.00 92.38 113 ARG A N 1
ATOM 877 C CA . ARG A 1 113 ? 6.939 -7.062 -9.571 1.00 92.38 113 ARG A CA 1
ATOM 878 C C . ARG A 1 113 ? 6.351 -6.548 -10.883 1.00 92.38 113 ARG A C 1
ATOM 880 O O . ARG A 1 113 ? 6.844 -6.897 -11.949 1.00 92.38 113 ARG A O 1
ATOM 887 N N . LEU A 1 114 ? 5.309 -5.721 -10.813 1.00 94.75 114 LEU A N 1
ATOM 888 C CA . LEU A 1 114 ? 4.678 -5.131 -11.989 1.00 94.75 114 LEU A CA 1
ATOM 889 C C . LEU A 1 114 ? 5.605 -4.126 -12.678 1.00 94.75 114 LEU A C 1
ATOM 891 O O . LEU A 1 114 ? 5.745 -4.192 -13.894 1.00 94.75 114 LEU A O 1
ATOM 895 N N . THR A 1 115 ? 6.279 -3.257 -11.922 1.00 93.88 115 THR A N 1
ATOM 896 C CA . THR A 1 115 ? 7.279 -2.330 -12.469 1.00 93.88 115 THR A CA 1
ATOM 897 C C . THR A 1 115 ? 8.437 -3.087 -13.119 1.00 93.88 115 THR A C 1
ATOM 899 O O . THR A 1 115 ? 8.817 -2.769 -14.241 1.00 93.88 115 THR A O 1
ATOM 902 N N . GLU A 1 116 ? 8.952 -4.132 -12.462 1.00 93.94 116 GLU A N 1
ATOM 903 C CA . GLU A 1 116 ? 10.001 -4.995 -13.017 1.00 93.94 116 GLU A CA 1
ATOM 904 C C . GLU A 1 116 ? 9.562 -5.640 -14.339 1.00 93.94 116 GLU A C 1
ATOM 906 O O . GLU A 1 116 ? 10.295 -5.600 -15.324 1.00 93.94 116 GLU A O 1
ATOM 911 N N . ALA A 1 117 ? 8.343 -6.188 -14.386 1.00 93.25 117 ALA A N 1
ATOM 912 C CA . ALA A 1 117 ? 7.796 -6.815 -15.585 1.00 93.25 117 ALA A CA 1
ATOM 913 C C . ALA A 1 117 ? 7.548 -5.810 -16.720 1.00 93.25 117 ALA A C 1
ATOM 915 O O . ALA A 1 117 ? 7.769 -6.143 -17.880 1.00 93.25 117 ALA A O 1
ATOM 916 N N . GLN A 1 118 ? 7.099 -4.591 -16.404 1.00 93.38 118 GLN A N 1
ATOM 917 C CA . GLN A 1 118 ? 6.888 -3.531 -17.393 1.00 93.38 118 GLN A CA 1
ATOM 918 C C . GLN A 1 118 ? 8.205 -3.085 -18.027 1.00 93.38 118 GLN A C 1
ATOM 920 O O . GLN A 1 118 ? 8.302 -3.048 -19.250 1.00 93.38 118 GLN A O 1
ATOM 925 N N . LEU A 1 119 ? 9.217 -2.803 -17.204 1.00 92.94 119 LEU A N 1
ATOM 926 C CA . LEU A 1 119 ? 10.537 -2.384 -17.675 1.00 92.94 119 LEU A CA 1
ATOM 927 C C . LEU A 1 119 ? 11.257 -3.516 -18.427 1.00 92.94 119 LEU A C 1
ATOM 929 O O . LEU A 1 119 ? 11.869 -3.281 -19.461 1.00 92.94 119 LEU A O 1
ATOM 933 N N . GLY A 1 120 ? 11.131 -4.762 -17.961 1.00 91.62 120 GLY A N 1
ATOM 934 C CA . GLY A 1 120 ? 11.734 -5.924 -18.618 1.00 91.62 120 GLY A CA 1
ATOM 935 C C . GLY A 1 120 ? 11.044 -6.357 -19.918 1.00 91.62 120 GLY A C 1
ATOM 936 O O . GLY A 1 120 ? 11.630 -7.106 -20.697 1.00 91.62 120 GLY A O 1
ATOM 937 N N . ALA A 1 121 ? 9.809 -5.910 -20.178 1.00 92.62 121 ALA A N 1
ATOM 938 C CA . ALA A 1 121 ? 9.072 -6.257 -21.395 1.00 92.62 121 ALA A CA 1
ATOM 939 C C . ALA A 1 121 ? 9.513 -5.451 -22.628 1.00 92.62 121 ALA A C 1
ATOM 941 O O . ALA A 1 121 ? 9.199 -5.851 -23.751 1.00 92.62 121 ALA A O 1
ATOM 942 N N . ASN A 1 122 ? 10.218 -4.331 -22.438 1.00 91.44 122 ASN A N 1
ATOM 943 C CA . ASN A 1 122 ? 10.591 -3.418 -23.510 1.00 91.44 122 ASN A CA 1
ATOM 944 C C . ASN A 1 122 ? 12.116 -3.203 -23.566 1.00 91.44 122 ASN A C 1
ATOM 946 O O . ASN A 1 122 ? 12.678 -2.597 -22.655 1.00 91.44 122 ASN A O 1
ATOM 950 N N . PRO A 1 123 ? 12.800 -3.607 -24.654 1.00 88.81 123 PRO A N 1
ATOM 951 C CA . PRO A 1 123 ? 14.233 -3.357 -24.832 1.00 88.81 123 PRO A CA 1
ATOM 952 C C . PRO A 1 123 ? 14.628 -1.873 -24.764 1.00 88.81 123 PRO A C 1
ATOM 954 O O . PRO A 1 123 ? 15.743 -1.563 -24.357 1.00 88.81 123 PRO A O 1
ATOM 957 N N . ALA A 1 124 ? 13.721 -0.950 -25.113 1.00 90.50 124 ALA A N 1
ATOM 958 C CA . ALA A 1 124 ? 13.967 0.491 -25.002 1.00 90.50 124 ALA A CA 1
ATOM 959 C C . ALA A 1 124 ? 14.050 1.001 -23.554 1.00 90.50 124 ALA A C 1
ATOM 961 O O . ALA A 1 124 ? 14.562 2.095 -23.316 1.00 90.50 124 ALA A O 1
ATOM 962 N N . ASP A 1 125 ? 13.608 0.200 -22.585 1.00 92.75 125 ASP A N 1
ATOM 963 C CA . ASP A 1 125 ? 13.651 0.517 -21.158 1.00 92.75 125 ASP A CA 1
ATOM 964 C C . ASP A 1 125 ? 14.752 -0.272 -20.424 1.00 92.75 125 ASP A C 1
ATOM 966 O O . ASP A 1 125 ? 14.804 -0.259 -19.197 1.00 92.75 125 ASP A O 1
ATOM 970 N N . PHE A 1 126 ? 15.669 -0.922 -21.153 1.00 93.31 126 PHE A N 1
ATOM 971 C CA . PHE A 1 126 ? 16.767 -1.721 -20.597 1.00 93.31 126 PHE A CA 1
ATOM 972 C C . PHE A 1 126 ? 17.609 -0.984 -19.540 1.00 93.31 126 PHE A C 1
ATOM 974 O O . PHE A 1 126 ? 17.868 -1.528 -18.467 1.00 93.31 126 PHE A O 1
ATOM 981 N N . VAL A 1 127 ? 18.013 0.262 -19.798 1.00 92.62 127 VAL A N 1
ATOM 982 C CA . VAL A 1 127 ? 18.802 1.052 -18.840 1.00 92.62 127 VAL A CA 1
ATOM 983 C C . VAL A 1 127 ? 17.998 1.335 -17.575 1.00 92.62 127 VAL A C 1
ATOM 985 O O . VAL A 1 127 ? 18.483 1.116 -16.465 1.00 92.62 127 VAL A O 1
ATOM 988 N N . ALA A 1 128 ? 16.740 1.756 -17.730 1.00 93.44 128 ALA A N 1
ATOM 989 C CA . ALA A 1 128 ? 15.838 1.992 -16.607 1.00 93.44 128 ALA A CA 1
ATOM 990 C C . ALA A 1 128 ? 15.572 0.705 -15.808 1.00 93.44 128 ALA A C 1
ATOM 992 O O . ALA A 1 128 ? 15.506 0.742 -14.581 1.00 93.44 128 ALA A O 1
ATOM 993 N N . PHE A 1 129 ? 15.468 -0.436 -16.489 1.00 95.50 129 PHE A N 1
ATOM 994 C CA . PHE A 1 129 ? 15.308 -1.754 -15.888 1.00 95.50 129 PHE A CA 1
ATOM 995 C C . PHE A 1 129 ? 16.509 -2.152 -15.022 1.00 95.50 129 PHE A C 1
ATOM 997 O O . PHE A 1 129 ? 16.328 -2.540 -13.866 1.00 95.50 129 PHE A O 1
ATOM 1004 N N . GLU A 1 130 ? 17.737 -2.027 -15.533 1.00 94.88 130 GLU A N 1
ATOM 1005 C CA . GLU A 1 130 ? 18.937 -2.374 -14.761 1.00 94.88 130 GLU A CA 1
ATOM 1006 C C . GLU A 1 130 ? 19.173 -1.398 -13.595 1.00 94.88 130 GLU A C 1
ATOM 1008 O O . GLU A 1 130 ? 19.485 -1.842 -12.487 1.00 94.88 130 GLU A O 1
ATOM 1013 N N . LEU A 1 131 ? 18.921 -0.094 -13.773 1.00 94.25 131 LEU A N 1
ATOM 1014 C CA . LEU A 1 131 ? 18.937 0.871 -12.663 1.00 94.25 131 LEU A CA 1
ATOM 1015 C C . LEU A 1 131 ? 17.882 0.537 -11.600 1.00 94.25 131 LEU A C 1
ATOM 1017 O O . LEU A 1 131 ? 18.164 0.583 -10.400 1.00 94.25 131 LEU A O 1
ATOM 1021 N N . PHE A 1 132 ? 16.677 0.149 -12.020 1.00 95.50 132 PHE A N 1
ATOM 1022 C CA . PHE A 1 132 ? 15.625 -0.273 -11.103 1.00 95.50 132 PHE A CA 1
ATOM 1023 C C . PHE A 1 132 ? 16.056 -1.501 -10.292 1.00 95.50 132 PHE A C 1
ATOM 1025 O O . PHE A 1 132 ? 15.916 -1.501 -9.068 1.00 95.50 132 PHE A O 1
ATOM 1032 N N . LYS A 1 133 ? 16.662 -2.513 -10.923 1.00 95.81 133 LYS A N 1
ATOM 1033 C CA . LYS A 1 133 ? 17.200 -3.688 -10.218 1.00 95.81 133 LYS A CA 1
ATOM 1034 C C . LYS A 1 133 ? 18.280 -3.320 -9.199 1.00 95.81 133 LYS A C 1
ATOM 1036 O O . LYS A 1 133 ? 18.236 -3.841 -8.085 1.00 95.81 133 LYS A O 1
ATOM 1041 N N . ARG A 1 134 ? 19.194 -2.397 -9.527 1.00 95.25 134 ARG A N 1
ATOM 1042 C CA . ARG A 1 134 ? 20.189 -1.883 -8.563 1.00 95.25 134 ARG A CA 1
ATOM 1043 C C . ARG A 1 134 ? 19.511 -1.220 -7.373 1.00 95.25 134 ARG A C 1
ATOM 1045 O O . ARG A 1 134 ? 19.786 -1.583 -6.235 1.00 95.25 134 ARG A O 1
ATOM 1052 N N . SER A 1 135 ? 18.538 -0.349 -7.637 1.00 95.00 135 SER A N 1
ATOM 1053 C CA . SER A 1 135 ? 17.774 0.321 -6.582 1.00 95.00 135 SER A CA 1
ATOM 1054 C C . SER A 1 135 ? 17.055 -0.671 -5.658 1.00 95.00 135 SER A C 1
ATOM 1056 O O . SER A 1 135 ? 16.962 -0.439 -4.454 1.00 95.00 135 SER A O 1
ATOM 1058 N N . LEU A 1 136 ? 16.565 -1.797 -6.198 1.00 94.31 136 LEU A N 1
ATOM 1059 C CA . LEU A 1 136 ? 15.961 -2.865 -5.405 1.00 94.31 136 LEU A CA 1
ATOM 1060 C C . LEU A 1 136 ? 16.995 -3.536 -4.504 1.00 94.31 136 LEU A C 1
ATOM 1062 O O . LEU A 1 136 ? 16.731 -3.701 -3.314 1.00 94.31 136 LEU A O 1
ATOM 1066 N N . GLN A 1 137 ? 18.163 -3.884 -5.045 1.00 94.88 137 GLN A N 1
ATOM 1067 C CA . GLN A 1 137 ? 19.245 -4.509 -4.283 1.00 94.88 137 GLN A CA 1
ATOM 1068 C C . GLN A 1 137 ? 19.771 -3.591 -3.172 1.00 94.88 137 GLN A C 1
ATOM 1070 O O . GLN A 1 137 ? 19.962 -4.049 -2.048 1.00 94.88 137 GLN A O 1
ATOM 1075 N N . GLU A 1 138 ? 19.921 -2.293 -3.443 1.00 94.38 138 GLU A N 1
ATOM 1076 C CA . GLU A 1 138 ? 20.305 -1.277 -2.451 1.00 94.38 138 GLU A CA 1
ATOM 1077 C C . GLU A 1 138 ? 19.284 -1.154 -1.315 1.00 94.38 138 GLU A C 1
ATOM 1079 O O . GLU A 1 138 ? 19.644 -0.998 -0.149 1.00 94.38 138 GLU A O 1
ATOM 1084 N N . GLN A 1 139 ? 17.997 -1.286 -1.638 1.00 92.88 139 GLN A N 1
ATOM 1085 C CA . GLN A 1 139 ? 16.910 -1.339 -0.658 1.00 92.88 139 GLN A CA 1
ATOM 1086 C C . GLN A 1 139 ? 16.813 -2.697 0.066 1.00 92.88 139 GLN A C 1
ATOM 1088 O O . GLN A 1 139 ? 15.948 -2.873 0.927 1.00 92.88 139 GLN A O 1
ATOM 1093 N N . GLY A 1 140 ? 17.680 -3.662 -0.262 1.00 93.44 140 GLY A N 1
ATOM 1094 C CA . GLY A 1 140 ? 17.704 -5.001 0.328 1.00 93.44 140 GLY A CA 1
ATOM 1095 C C . GLY A 1 140 ? 16.681 -5.978 -0.263 1.00 93.44 140 GLY A C 1
ATOM 1096 O O . GLY A 1 140 ? 16.401 -7.010 0.347 1.00 93.44 140 GLY A O 1
ATOM 1097 N N . PHE A 1 141 ? 16.103 -5.674 -1.427 1.00 92.88 141 PHE A N 1
ATOM 1098 C CA . PHE A 1 141 ? 15.203 -6.568 -2.154 1.00 92.88 141 PHE A CA 1
ATOM 1099 C C . PHE A 1 141 ? 15.951 -7.387 -3.210 1.00 92.88 141 PHE A C 1
ATOM 1101 O O . PHE A 1 141 ? 16.832 -6.891 -3.906 1.00 92.88 141 PHE A O 1
ATOM 1108 N N . THR A 1 142 ? 15.542 -8.643 -3.386 1.00 92.44 142 THR A N 1
ATOM 1109 C CA . THR A 1 142 ? 16.007 -9.491 -4.492 1.00 92.44 142 THR A CA 1
ATOM 1110 C C . THR A 1 142 ? 15.088 -9.296 -5.703 1.00 92.44 142 THR A C 1
ATOM 1112 O O . THR A 1 142 ? 13.883 -9.535 -5.563 1.00 92.44 142 THR A O 1
ATOM 1115 N N . PRO A 1 143 ? 15.600 -8.872 -6.874 1.00 92.06 143 PRO A N 1
ATOM 1116 C CA . PRO A 1 143 ? 14.786 -8.776 -8.084 1.00 92.06 143 PRO A CA 1
ATOM 1117 C C . PRO A 1 143 ? 14.302 -10.154 -8.559 1.00 92.06 143 PRO A C 1
ATOM 1119 O O . PRO A 1 143 ? 14.965 -11.171 -8.348 1.00 92.06 143 PRO A O 1
ATOM 1122 N N . THR A 1 144 ? 13.146 -10.197 -9.218 1.00 90.06 144 THR A N 1
ATOM 1123 C CA . THR A 1 144 ? 12.505 -11.446 -9.670 1.00 90.06 144 THR A CA 1
ATOM 1124 C C . THR A 1 144 ? 13.224 -12.064 -10.872 1.00 90.06 144 THR A C 1
ATOM 1126 O O . THR A 1 144 ? 13.219 -13.279 -11.055 1.00 90.06 144 THR A O 1
ATOM 1129 N N . THR A 1 145 ? 13.841 -11.225 -11.699 1.00 87.38 145 THR A N 1
ATOM 1130 C CA . THR A 1 145 ? 14.508 -11.587 -12.960 1.00 87.38 145 THR A CA 1
ATOM 1131 C C . THR A 1 145 ? 16.000 -11.893 -12.802 1.00 87.38 145 THR A C 1
ATOM 1133 O O . THR A 1 145 ? 16.674 -12.184 -13.790 1.00 87.38 145 THR A O 1
ATOM 1136 N N . GLY A 1 146 ? 16.515 -11.868 -11.570 1.00 90.50 146 GLY A N 1
ATOM 1137 C CA . GLY A 1 146 ? 17.929 -12.072 -11.254 1.00 90.50 146 GLY A CA 1
ATOM 1138 C C . GLY A 1 146 ? 18.634 -10.789 -10.819 1.00 90.50 146 GLY A C 1
ATOM 1139 O O . GLY A 1 146 ? 18.051 -9.708 -10.796 1.00 90.50 146 GLY A O 1
ATOM 1140 N N . GLU A 1 147 ? 19.902 -10.910 -10.438 1.00 92.50 147 GLU A N 1
ATOM 1141 C CA . GLU A 1 147 ? 20.701 -9.781 -9.954 1.00 92.50 147 GLU A CA 1
ATOM 1142 C C . GLU A 1 147 ? 20.911 -8.710 -11.036 1.00 92.50 147 GLU A C 1
ATOM 1144 O O . GLU A 1 147 ? 20.853 -8.996 -12.239 1.00 92.50 147 GLU A O 1
ATOM 1149 N N . ALA A 1 148 ? 21.101 -7.454 -10.613 1.00 93.50 148 ALA A N 1
ATOM 1150 C CA . ALA A 1 148 ? 21.489 -6.383 -11.525 1.00 93.50 148 ALA A CA 1
ATOM 1151 C C . ALA A 1 148 ? 22.838 -6.709 -12.173 1.00 93.50 148 ALA A C 1
ATOM 1153 O O . ALA A 1 148 ? 23.749 -7.195 -11.501 1.00 93.50 148 ALA A O 1
ATOM 1154 N N . ARG A 1 149 ? 22.952 -6.442 -13.476 1.00 94.06 149 ARG A N 1
ATOM 1155 C CA . ARG A 1 149 ? 24.196 -6.687 -14.212 1.00 94.06 149 ARG A CA 1
ATOM 1156 C C . ARG A 1 149 ? 25.255 -5.664 -13.814 1.00 94.06 149 ARG A C 1
ATOM 1158 O O . ARG A 1 149 ? 24.943 -4.498 -13.533 1.00 94.06 149 ARG A O 1
ATOM 1165 N N . SER A 1 150 ? 26.506 -6.108 -13.796 1.00 94.56 150 SER A N 1
ATOM 1166 C CA . SER A 1 150 ? 27.653 -5.225 -13.591 1.00 94.56 150 SER A CA 1
ATOM 1167 C C . SER A 1 150 ? 27.845 -4.287 -14.785 1.00 94.56 150 SER A C 1
ATOM 1169 O O . SER A 1 150 ? 27.411 -4.589 -15.896 1.00 94.56 150 SER A O 1
ATOM 1171 N N . ASP A 1 151 ? 28.510 -3.150 -14.570 1.00 93.25 151 ASP A N 1
ATOM 1172 C CA . ASP A 1 151 ? 28.789 -2.191 -15.650 1.00 93.25 151 ASP A CA 1
ATOM 1173 C C . ASP A 1 151 ? 29.589 -2.836 -16.791 1.00 93.25 151 ASP A C 1
ATOM 1175 O O . ASP A 1 151 ? 29.276 -2.615 -17.954 1.00 93.25 151 ASP A O 1
ATOM 1179 N N . ILE A 1 152 ? 30.552 -3.704 -16.461 1.00 92.56 152 ILE A N 1
ATOM 1180 C CA . ILE A 1 152 ? 31.380 -4.425 -17.442 1.00 92.56 152 ILE A CA 1
ATOM 1181 C C . ILE A 1 152 ? 30.515 -5.345 -18.309 1.00 92.56 152 ILE A C 1
ATOM 1183 O O . ILE A 1 152 ? 30.594 -5.298 -19.529 1.00 92.56 152 ILE A O 1
ATOM 1187 N N . GLU A 1 153 ? 29.629 -6.137 -17.699 1.00 93.00 153 GLU A N 1
ATOM 1188 C CA . GLU A 1 153 ? 28.718 -7.000 -18.462 1.00 93.00 153 GLU A CA 1
ATOM 1189 C C . GLU A 1 153 ? 27.793 -6.184 -19.368 1.00 93.00 153 GLU A C 1
ATOM 1191 O O . GLU A 1 153 ? 27.493 -6.600 -20.485 1.00 93.00 153 GLU A O 1
ATOM 1196 N N . ILE A 1 154 ? 27.322 -5.028 -18.893 1.00 92.88 154 ILE A N 1
ATOM 1197 C CA . ILE A 1 154 ? 26.474 -4.130 -19.679 1.00 92.88 154 ILE A CA 1
ATOM 1198 C C . ILE A 1 154 ? 27.250 -3.548 -20.869 1.00 92.88 154 ILE A C 1
ATOM 1200 O O . ILE A 1 154 ? 26.700 -3.490 -21.971 1.00 92.88 154 ILE A O 1
ATOM 1204 N N . GLN A 1 155 ? 28.513 -3.165 -20.672 1.00 90.88 155 GLN A N 1
ATOM 1205 C CA . GLN A 1 155 ? 29.404 -2.710 -21.742 1.00 90.88 155 GLN A CA 1
ATOM 1206 C C . GLN A 1 155 ? 29.621 -3.804 -22.791 1.00 90.88 155 GLN A C 1
ATOM 1208 O O . GLN A 1 155 ? 29.406 -3.555 -23.978 1.00 90.88 155 GLN A O 1
ATOM 1213 N N . ASP A 1 156 ? 29.938 -5.025 -22.361 1.00 90.00 156 ASP A N 1
ATOM 1214 C CA . ASP A 1 156 ? 30.141 -6.169 -23.255 1.00 90.00 156 ASP A CA 1
ATOM 1215 C C . ASP A 1 156 ? 28.875 -6.486 -24.067 1.00 90.00 156 ASP A C 1
ATOM 1217 O O . ASP A 1 156 ? 28.932 -6.737 -25.273 1.00 90.00 156 ASP A O 1
ATOM 1221 N N . LEU A 1 157 ? 27.703 -6.445 -23.424 1.00 89.44 157 LEU A N 1
ATOM 1222 C CA . LEU A 1 157 ? 26.413 -6.665 -24.083 1.00 89.44 157 LEU A CA 1
ATOM 1223 C C . LEU A 1 157 ? 26.098 -5.596 -25.116 1.00 89.44 157 LEU A C 1
ATOM 1225 O O . LEU A 1 157 ? 25.604 -5.927 -26.190 1.00 89.44 157 LEU A O 1
ATOM 1229 N N . PHE A 1 158 ? 26.360 -4.331 -24.795 1.00 89.31 158 PHE A N 1
ATOM 1230 C CA . PHE A 1 158 ? 26.131 -3.231 -25.719 1.00 89.31 158 PHE A CA 1
ATOM 1231 C C . PHE A 1 158 ? 27.024 -3.354 -26.958 1.00 89.31 158 PHE A C 1
ATOM 1233 O O . PHE A 1 158 ? 26.529 -3.257 -28.080 1.00 89.31 158 PHE A O 1
ATOM 1240 N N . GLN A 1 159 ? 28.313 -3.645 -26.760 1.00 87.12 159 GLN A N 1
ATOM 1241 C CA . GLN A 1 159 ? 29.258 -3.876 -27.855 1.00 87.12 159 GLN A CA 1
ATOM 1242 C C . GLN A 1 159 ? 28.842 -5.075 -28.712 1.00 87.12 159 GLN A C 1
ATOM 1244 O O . GLN A 1 159 ? 28.834 -4.985 -29.936 1.00 87.12 159 GLN A O 1
ATOM 1249 N N . THR A 1 160 ? 28.423 -6.171 -28.071 1.00 86.44 160 THR A N 1
ATOM 1250 C CA . THR A 1 160 ? 27.957 -7.381 -28.762 1.00 86.44 160 THR A CA 1
ATOM 1251 C C . THR A 1 160 ? 26.665 -7.137 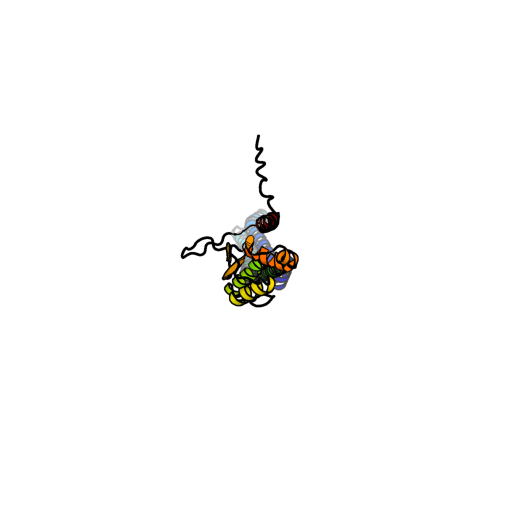-29.548 1.00 86.44 160 THR A C 1
ATOM 1253 O O . THR A 1 160 ? 26.514 -7.663 -30.645 1.00 86.44 160 THR A O 1
ATOM 1256 N N . ALA A 1 161 ? 25.722 -6.364 -28.999 1.00 83.00 161 ALA A N 1
ATOM 1257 C CA . ALA A 1 161 ? 24.424 -6.110 -29.628 1.00 83.00 161 ALA A CA 1
ATOM 1258 C C . ALA A 1 161 ? 24.530 -5.201 -30.858 1.00 83.00 161 ALA A C 1
ATOM 1260 O O . ALA A 1 161 ? 23.782 -5.373 -31.816 1.00 83.00 161 ALA A O 1
ATOM 1261 N N . LEU A 1 162 ? 25.443 -4.228 -30.835 1.00 81.19 162 LEU A N 1
ATOM 1262 C CA . LEU A 1 162 ? 25.586 -3.273 -31.934 1.00 81.19 162 LEU A CA 1
ATOM 1263 C C . LEU A 1 162 ? 26.668 -3.658 -32.946 1.00 81.19 162 LEU A C 1
ATOM 1265 O O . LEU A 1 162 ? 26.700 -3.049 -34.014 1.00 81.19 162 LEU A O 1
ATOM 1269 N N . ASP A 1 163 ? 27.514 -4.648 -32.628 1.00 77.25 163 ASP A N 1
ATOM 1270 C CA . ASP A 1 163 ? 28.584 -5.188 -33.487 1.00 77.25 163 ASP A CA 1
ATOM 1271 C C . ASP A 1 163 ? 29.320 -4.083 -34.264 1.00 77.25 163 ASP A C 1
ATOM 1273 O O . ASP A 1 163 ? 29.469 -4.094 -35.491 1.00 77.25 163 ASP A O 1
ATOM 1277 N N . LEU A 1 164 ? 29.686 -3.025 -33.535 1.00 69.38 164 LEU A N 1
ATOM 1278 C CA . LEU A 1 164 ? 30.299 -1.842 -34.119 1.00 69.38 164 LEU A CA 1
ATOM 1279 C C . LEU A 1 164 ? 31.775 -2.147 -34.378 1.00 69.38 164 LEU A C 1
ATOM 1281 O O . LEU A 1 164 ? 32.643 -1.873 -33.554 1.00 69.38 164 LEU A O 1
ATOM 1285 N N . GLU A 1 165 ? 32.059 -2.732 -35.543 1.00 55.62 165 GLU A N 1
ATOM 1286 C CA . GLU A 1 165 ? 33.416 -2.900 -36.066 1.00 55.62 165 GLU A CA 1
ATOM 1287 C C . GLU A 1 165 ? 34.027 -1.525 -36.410 1.00 55.62 165 GLU A C 1
ATOM 1289 O O . GLU A 1 165 ? 34.024 -1.080 -37.560 1.00 55.62 165 GLU A O 1
ATOM 1294 N N . GLY A 1 166 ? 34.538 -0.814 -35.404 1.00 51.94 166 GLY A N 1
ATOM 1295 C CA . GLY A 1 166 ? 35.347 0.387 -35.604 1.00 51.94 166 GLY A CA 1
ATOM 1296 C C . GLY A 1 166 ? 35.546 1.223 -34.342 1.00 51.94 166 GLY A C 1
ATOM 1297 O O . GLY A 1 166 ? 34.611 1.432 -33.575 1.00 51.94 166 GLY A O 1
ATOM 1298 N N . GLU A 1 167 ? 36.754 1.773 -34.170 1.00 53.69 167 GLU A N 1
ATOM 1299 C CA . GLU A 1 167 ? 37.014 2.942 -33.313 1.00 53.69 167 GLU A CA 1
ATOM 1300 C C . GLU A 1 167 ? 36.280 4.160 -33.913 1.00 53.69 167 GLU A C 1
ATOM 1302 O O . GLU A 1 167 ? 36.854 4.995 -34.613 1.00 53.69 167 GLU A O 1
ATOM 1307 N N . GLY A 1 168 ? 34.959 4.195 -33.751 1.00 61.28 168 GLY A N 1
ATOM 1308 C CA . GLY A 1 168 ? 34.106 5.280 -34.215 1.00 61.28 168 GLY A CA 1
ATOM 1309 C C . GLY A 1 168 ? 34.158 6.485 -33.280 1.00 61.28 168 GLY A C 1
ATOM 1310 O O . GLY A 1 168 ? 34.505 6.381 -32.106 1.00 61.28 168 GLY A O 1
ATOM 1311 N N . VAL A 1 169 ? 33.768 7.651 -33.796 1.00 73.75 169 VAL A N 1
ATOM 1312 C CA . VAL A 1 169 ? 33.564 8.845 -32.968 1.00 73.75 169 VAL A CA 1
ATOM 1313 C C . VAL A 1 169 ? 32.374 8.588 -32.039 1.00 73.75 169 VAL A C 1
ATOM 1315 O O . VAL A 1 169 ? 31.256 8.371 -32.513 1.00 73.75 169 VAL A O 1
ATOM 1318 N N . SER A 1 170 ? 32.617 8.596 -30.731 1.00 82.38 170 SER A N 1
ATOM 1319 C CA . SER A 1 170 ? 31.585 8.548 -29.690 1.00 82.38 170 SER A CA 1
ATOM 1320 C C . SER A 1 170 ? 31.040 9.955 -29.425 1.00 82.38 170 SER A C 1
ATOM 1322 O O . SER A 1 170 ? 31.788 10.930 -29.507 1.00 82.38 170 SER A O 1
ATOM 1324 N N . VAL A 1 171 ? 29.744 10.076 -29.123 1.00 83.00 171 VAL A N 1
ATOM 1325 C CA . VAL A 1 171 ? 29.157 11.333 -28.607 1.00 83.00 171 VAL A CA 1
ATOM 1326 C C . VAL A 1 171 ? 29.428 11.534 -27.117 1.00 83.00 171 VAL A C 1
ATOM 1328 O O . VAL A 1 171 ? 29.227 12.635 -26.619 1.00 83.00 171 VAL A O 1
ATOM 1331 N N . GLY A 1 172 ? 29.883 10.495 -26.414 1.00 85.75 172 GLY A N 1
ATOM 1332 C CA . GLY A 1 172 ? 30.177 10.531 -24.986 1.00 85.75 172 GLY A CA 1
ATOM 1333 C C . GLY A 1 172 ? 29.988 9.171 -24.320 1.00 85.75 172 GLY A C 1
ATOM 1334 O O . GLY A 1 172 ? 29.561 8.195 -24.943 1.00 85.75 172 GLY A O 1
ATOM 1335 N N . THR A 1 173 ? 30.294 9.115 -23.029 1.00 89.19 173 THR A N 1
ATOM 1336 C CA . T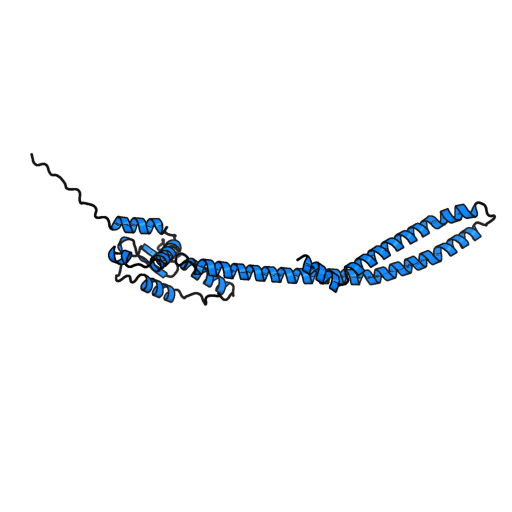HR A 1 173 ? 30.147 7.906 -22.214 1.00 89.19 173 THR A CA 1
ATOM 1337 C C . THR A 1 173 ? 28.807 7.946 -21.474 1.00 89.19 173 THR A C 1
ATOM 1339 O O . THR A 1 173 ? 28.475 8.927 -20.818 1.00 89.19 173 THR A O 1
ATOM 1342 N N . GLY A 1 174 ? 27.997 6.898 -21.606 1.00 87.75 174 GLY A N 1
ATOM 1343 C CA . GLY A 1 174 ? 26.672 6.801 -20.999 1.00 87.75 174 GLY A CA 1
ATOM 1344 C C . GLY A 1 174 ? 26.669 6.280 -19.559 1.00 87.75 174 GLY A C 1
ATOM 1345 O O . GLY A 1 174 ? 27.700 5.911 -19.000 1.00 87.75 174 GLY A O 1
ATOM 1346 N N . GLN A 1 175 ? 25.464 6.171 -18.988 1.00 86.06 175 GLN A N 1
ATOM 1347 C CA . GLN A 1 175 ? 25.157 5.808 -17.589 1.00 86.06 175 GLN A CA 1
ATOM 1348 C C . GLN A 1 175 ? 25.910 4.597 -16.992 1.00 86.06 175 GLN A C 1
ATOM 1350 O O . GLN A 1 175 ? 26.054 4.524 -15.771 1.00 86.06 175 GLN A O 1
ATOM 1355 N N . PHE A 1 176 ? 26.372 3.653 -17.817 1.00 90.25 176 PHE A N 1
ATOM 1356 C CA . PHE A 1 176 ? 27.099 2.445 -17.392 1.00 90.25 176 PHE A CA 1
ATOM 1357 C C . PHE A 1 176 ? 28.547 2.390 -17.903 1.00 90.25 176 PHE A C 1
ATOM 1359 O O . PHE A 1 176 ? 29.116 1.309 -18.040 1.00 90.25 176 PHE A O 1
ATOM 1366 N N . GLY A 1 177 ? 29.147 3.534 -18.241 1.00 87.06 177 GLY A N 1
ATOM 1367 C CA . GLY A 1 177 ? 30.491 3.569 -18.826 1.00 87.06 177 GLY A CA 1
ATOM 1368 C C . GLY A 1 177 ? 30.528 3.098 -20.284 1.00 87.06 177 GLY A C 1
ATOM 1369 O O . GLY A 1 177 ? 31.565 2.660 -20.764 1.00 87.06 177 GLY A O 1
ATOM 1370 N N . VAL A 1 178 ? 29.381 3.122 -20.967 1.00 88.19 178 VAL A N 1
ATOM 1371 C CA . VAL A 1 178 ? 29.232 2.656 -22.349 1.00 88.19 178 VAL A CA 1
ATOM 1372 C C . VAL A 1 178 ? 29.471 3.811 -23.305 1.00 88.19 178 VAL A C 1
ATOM 1374 O O . VAL A 1 178 ? 28.771 4.815 -23.217 1.00 88.19 178 VAL A O 1
ATOM 1377 N N . ASP A 1 179 ? 30.389 3.661 -24.252 1.00 88.81 179 ASP A N 1
ATOM 1378 C CA . ASP A 1 179 ? 30.601 4.678 -25.280 1.00 88.81 179 ASP A CA 1
ATOM 1379 C C . ASP A 1 179 ? 29.458 4.666 -26.299 1.00 88.81 179 ASP A C 1
ATOM 1381 O O . ASP A 1 179 ? 29.226 3.675 -26.997 1.00 88.81 179 ASP A O 1
ATOM 1385 N N . ILE A 1 180 ? 28.719 5.774 -26.371 1.00 88.62 180 ILE A N 1
ATOM 1386 C CA . ILE A 1 180 ? 27.559 5.893 -27.250 1.00 88.62 180 ILE A CA 1
ATOM 1387 C C . ILE A 1 180 ? 28.027 6.365 -28.634 1.00 88.62 180 ILE A C 1
ATOM 1389 O O . ILE A 1 180 ? 28.627 7.436 -28.747 1.00 88.62 180 ILE A O 1
ATOM 1393 N N . PRO A 1 181 ? 27.748 5.612 -29.713 1.00 87.94 181 PRO A N 1
ATOM 1394 C CA . PRO A 1 181 ? 28.200 5.980 -31.048 1.00 87.94 181 PRO A CA 1
ATOM 1395 C C . PRO A 1 181 ? 27.561 7.293 -31.510 1.00 87.94 181 PRO A C 1
ATOM 1397 O O . PRO A 1 181 ? 26.369 7.526 -31.309 1.00 87.94 181 PRO A O 1
ATOM 1400 N N . SER A 1 182 ? 28.340 8.137 -32.187 1.00 86.88 182 SER A N 1
ATOM 1401 C CA . SER A 1 182 ? 27.786 9.278 -32.923 1.00 86.88 182 SER A CA 1
ATOM 1402 C C . SER A 1 182 ? 27.022 8.838 -34.169 1.00 86.88 182 SER A C 1
ATOM 1404 O O . SER A 1 182 ? 27.233 7.745 -34.701 1.00 86.88 182 SER A O 1
ATOM 1406 N N . THR A 1 183 ? 26.173 9.723 -34.693 1.00 85.19 183 THR A N 1
ATOM 1407 C CA . THR A 1 183 ? 25.447 9.495 -35.952 1.00 85.19 183 THR A CA 1
ATOM 1408 C C . THR A 1 183 ? 26.400 9.205 -37.124 1.00 85.19 183 THR A C 1
ATOM 1410 O O . THR A 1 183 ? 26.097 8.396 -37.991 1.00 85.19 183 THR A O 1
ATOM 1413 N N . GLY A 1 184 ? 27.610 9.773 -37.131 1.00 81.19 184 GLY A N 1
ATOM 1414 C CA . GLY A 1 184 ? 28.621 9.492 -38.158 1.00 81.19 184 GLY A CA 1
ATOM 1415 C C . GLY A 1 184 ? 29.334 8.140 -38.021 1.00 81.19 184 GLY A C 1
ATOM 1416 O O . GLY A 1 184 ? 29.977 7.700 -38.974 1.00 81.19 184 GLY A O 1
ATOM 1417 N N . ALA A 1 185 ? 29.244 7.482 -36.861 1.00 83.06 185 ALA A N 1
ATOM 1418 C CA . ALA A 1 185 ? 29.931 6.218 -36.591 1.00 83.06 185 ALA A CA 1
ATOM 1419 C C . ALA A 1 185 ? 29.174 4.989 -37.121 1.00 83.06 185 ALA A C 1
ATOM 1421 O O . ALA A 1 185 ? 29.780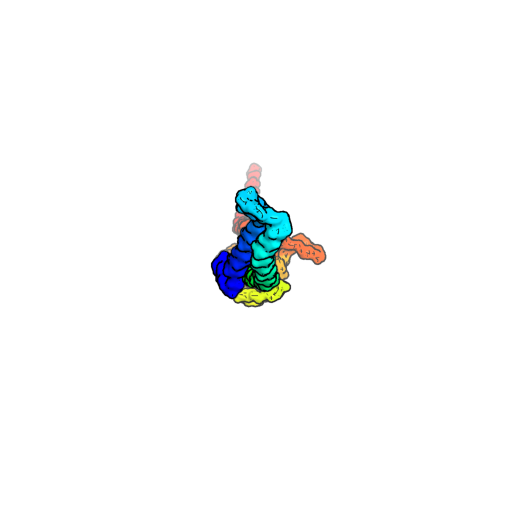 3.938 -37.322 1.00 83.06 185 ALA A O 1
ATOM 1422 N N . ILE A 1 186 ? 27.867 5.111 -37.374 1.00 85.81 186 ILE A N 1
ATOM 1423 C CA . ILE A 1 186 ? 27.027 4.013 -37.862 1.00 85.81 186 ILE A CA 1
ATOM 1424 C C . ILE A 1 186 ? 26.857 4.155 -39.376 1.00 85.81 186 ILE A C 1
ATOM 1426 O O . ILE A 1 186 ? 26.295 5.128 -39.871 1.00 85.81 186 ILE A O 1
ATOM 1430 N N . SER A 1 187 ? 27.308 3.164 -40.145 1.00 84.56 187 SER A N 1
ATOM 1431 C CA . SER A 1 187 ? 27.080 3.137 -41.593 1.00 84.56 187 SER A CA 1
ATOM 1432 C C . SER A 1 187 ? 25.645 2.732 -41.940 1.00 84.56 187 SER A C 1
ATOM 1434 O O . SER A 1 187 ? 24.990 1.965 -41.232 1.00 84.56 187 SER A O 1
ATOM 1436 N N . ARG A 1 188 ? 25.166 3.149 -43.119 1.00 83.31 188 ARG A N 1
ATOM 1437 C CA . ARG A 1 188 ? 23.838 2.758 -43.626 1.00 83.31 188 ARG A CA 1
ATOM 1438 C C . ARG A 1 188 ? 23.658 1.239 -43.727 1.00 83.31 188 ARG A C 1
ATOM 1440 O O . ARG A 1 188 ? 22.546 0.736 -43.586 1.00 83.31 188 ARG A O 1
ATOM 1447 N N . SER A 1 189 ? 24.730 0.509 -44.033 1.00 84.19 189 SER A N 1
ATOM 1448 C CA . SER A 1 189 ? 24.736 -0.957 -44.058 1.00 84.19 189 SER A CA 1
ATOM 1449 C C . SER A 1 189 ? 24.556 -1.556 -42.666 1.00 84.19 189 SER A C 1
ATOM 1451 O O . SER A 1 189 ? 23.765 -2.483 -42.534 1.00 84.19 189 SER A O 1
ATOM 1453 N N . GLN A 1 190 ? 25.226 -1.004 -41.648 1.00 84.38 190 GLN A N 1
ATOM 1454 C CA . GLN A 1 190 ? 25.098 -1.444 -40.254 1.00 84.38 190 GLN A CA 1
ATOM 1455 C C . GLN A 1 190 ? 23.704 -1.142 -39.703 1.00 84.38 190 GLN A C 1
ATOM 1457 O O . GLN A 1 190 ? 23.054 -2.046 -39.192 1.00 84.38 190 GLN A O 1
ATOM 1462 N N . LEU A 1 191 ? 23.180 0.072 -39.923 1.00 84.69 191 LEU A N 1
ATOM 1463 C CA . LEU A 1 191 ? 21.835 0.437 -39.459 1.00 84.69 191 LEU A CA 1
ATOM 1464 C C . LEU A 1 191 ? 20.746 -0.487 -40.031 1.00 84.69 191 LEU A C 1
ATOM 1466 O O . LEU A 1 191 ? 19.798 -0.836 -39.339 1.00 84.69 191 LEU A O 1
ATOM 1470 N N . ARG A 1 192 ? 20.882 -0.924 -41.291 1.00 85.12 192 ARG A N 1
ATOM 1471 C CA . ARG A 1 192 ? 19.964 -1.903 -41.909 1.00 85.12 192 ARG A CA 1
ATOM 1472 C C . ARG A 1 192 ? 20.112 -3.320 -41.353 1.00 85.12 192 ARG A C 1
ATOM 1474 O O . ARG A 1 192 ? 19.214 -4.132 -41.565 1.00 85.12 192 ARG A O 1
ATOM 1481 N N . GLY A 1 193 ? 21.249 -3.622 -40.735 1.00 85.19 193 GLY A N 1
ATOM 1482 C CA . GLY A 1 193 ? 21.526 -4.892 -40.072 1.00 85.19 193 GLY A CA 1
ATOM 1483 C C . GLY A 1 193 ? 20.991 -4.960 -38.642 1.00 85.19 193 GLY A C 1
ATOM 1484 O O . GLY A 1 193 ? 20.839 -6.065 -38.130 1.00 85.19 193 GLY A O 1
ATOM 1485 N N . PHE A 1 194 ? 20.668 -3.821 -38.020 1.00 89.12 194 PHE A N 1
ATOM 1486 C CA . PHE A 1 194 ? 20.150 -3.788 -36.654 1.00 89.12 194 PHE A CA 1
ATOM 1487 C C . PHE A 1 194 ? 18.773 -4.440 -36.558 1.00 89.12 194 PHE A C 1
ATOM 1489 O O . PHE A 1 194 ? 17.852 -4.142 -37.327 1.00 89.12 194 PHE A O 1
ATOM 1496 N N . SER A 1 195 ? 18.615 -5.315 -35.569 1.00 90.94 195 SER A N 1
ATOM 1497 C CA . SER A 1 195 ? 17.307 -5.834 -35.201 1.00 90.94 195 SER A CA 1
ATOM 1498 C C . SER A 1 195 ? 16.501 -4.767 -34.440 1.00 90.94 195 SER A C 1
ATOM 1500 O O . SER A 1 195 ? 17.071 -3.831 -33.871 1.00 90.94 195 SER A O 1
ATOM 1502 N N . PRO A 1 196 ? 15.163 -4.903 -34.352 1.00 90.44 196 PRO A N 1
ATOM 1503 C CA . PRO A 1 196 ? 14.350 -4.022 -33.510 1.00 90.44 196 PRO A CA 1
ATOM 1504 C C . PRO A 1 196 ? 14.799 -4.000 -32.041 1.00 90.44 196 PRO A C 1
ATOM 1506 O O . PRO A 1 196 ? 14.622 -2.998 -31.353 1.00 90.44 196 PRO A O 1
ATOM 1509 N N . THR A 1 197 ? 15.387 -5.099 -31.559 1.00 89.50 197 THR A N 1
ATOM 1510 C CA . THR A 1 197 ? 15.932 -5.199 -30.204 1.00 89.50 197 THR A CA 1
ATOM 1511 C C . THR A 1 197 ? 17.189 -4.351 -30.046 1.00 89.50 197 THR A C 1
ATOM 1513 O O . THR A 1 197 ? 17.289 -3.638 -29.053 1.00 89.50 197 THR A O 1
ATOM 1516 N N . ASP A 1 198 ? 18.089 -4.352 -31.030 1.00 90.56 198 ASP A N 1
ATOM 1517 C CA . ASP A 1 198 ? 19.346 -3.589 -30.983 1.00 90.56 198 ASP A CA 1
ATOM 1518 C C . ASP A 1 198 ? 19.074 -2.081 -31.027 1.00 90.56 198 ASP A C 1
ATOM 1520 O O . ASP A 1 198 ? 19.616 -1.315 -30.229 1.00 90.56 198 ASP A O 1
ATOM 1524 N N . VAL A 1 199 ? 18.133 -1.660 -31.883 1.00 90.50 199 VAL A N 1
ATOM 1525 C CA . VAL A 1 199 ? 17.630 -0.275 -31.919 1.00 90.50 199 VAL A CA 1
ATOM 1526 C C . VAL A 1 199 ? 17.003 0.112 -30.579 1.00 90.50 199 VAL A C 1
ATOM 1528 O O . VAL A 1 199 ? 17.220 1.223 -30.093 1.00 90.50 199 VAL A O 1
ATOM 1531 N N . GLY A 1 200 ? 16.246 -0.797 -29.959 1.00 91.50 200 GLY A N 1
ATOM 1532 C CA . GLY A 1 200 ? 15.678 -0.596 -28.628 1.00 91.50 200 GLY A CA 1
ATOM 1533 C C . GLY A 1 200 ? 16.759 -0.400 -27.566 1.00 91.50 200 GLY A C 1
ATOM 1534 O O . GLY A 1 200 ? 16.720 0.588 -26.839 1.00 91.50 200 GLY A O 1
ATOM 1535 N N . ILE A 1 201 ? 17.762 -1.278 -27.524 1.00 90.12 201 ILE A N 1
ATOM 1536 C CA . ILE A 1 201 ? 18.887 -1.176 -26.587 1.00 90.12 201 ILE A CA 1
ATOM 1537 C C . ILE A 1 201 ? 19.595 0.172 -26.764 1.00 90.12 201 ILE A C 1
ATOM 1539 O O . ILE A 1 201 ? 19.709 0.919 -25.794 1.00 90.12 201 ILE A O 1
ATOM 1543 N N . LEU A 1 202 ? 19.975 0.545 -27.992 1.00 90.88 202 LEU A N 1
ATOM 1544 C CA . LEU A 1 202 ? 20.608 1.840 -28.269 1.00 90.88 202 LEU A CA 1
ATOM 1545 C C . LEU A 1 202 ? 19.722 3.019 -27.840 1.00 90.88 202 LEU A C 1
ATOM 1547 O O . LEU A 1 202 ? 20.198 3.942 -27.182 1.00 90.88 202 LEU A O 1
ATOM 1551 N N . SER A 1 203 ? 18.419 2.962 -28.131 1.00 92.56 203 SER A N 1
ATOM 1552 C CA . SER A 1 203 ? 17.454 3.979 -27.687 1.00 92.56 203 SER A CA 1
ATOM 1553 C C . SER A 1 203 ? 17.421 4.121 -26.167 1.00 92.56 203 SER A C 1
ATOM 1555 O O . SER A 1 203 ? 17.277 5.229 -25.652 1.00 92.56 203 SER A O 1
ATOM 1557 N N . SER A 1 204 ? 17.557 3.007 -25.445 1.00 92.25 204 SER A N 1
ATOM 1558 C CA . SER A 1 204 ? 17.592 2.999 -23.987 1.00 92.25 204 SER A CA 1
ATOM 1559 C C . SER A 1 204 ? 18.813 3.732 -23.443 1.00 92.25 204 SER A C 1
ATOM 1561 O O . SER A 1 204 ? 18.684 4.543 -22.529 1.00 92.25 204 SER A O 1
ATOM 1563 N N . PHE A 1 205 ? 19.983 3.508 -24.044 1.00 92.06 205 PHE A N 1
ATOM 1564 C CA . PHE A 1 205 ? 21.216 4.210 -23.687 1.00 92.06 205 PHE A CA 1
ATOM 1565 C C . PHE A 1 205 ? 21.164 5.700 -24.018 1.00 92.06 205 PHE A C 1
ATOM 1567 O O . PHE A 1 205 ? 21.536 6.513 -23.176 1.00 92.06 205 PHE A O 1
ATOM 1574 N N . LEU A 1 206 ? 20.617 6.071 -25.179 1.00 91.00 206 LEU A N 1
ATOM 1575 C CA . LEU A 1 206 ? 20.407 7.476 -25.543 1.00 91.00 206 LEU A CA 1
ATOM 1576 C C . LEU A 1 206 ? 19.520 8.193 -24.515 1.00 91.00 206 LEU A C 1
ATOM 1578 O O . LEU A 1 206 ? 19.875 9.267 -24.035 1.00 91.00 206 LEU A O 1
ATOM 1582 N N . ARG A 1 207 ? 18.411 7.567 -24.102 1.00 91.19 207 ARG A N 1
ATOM 1583 C CA . ARG A 1 207 ? 17.523 8.104 -23.056 1.00 91.19 207 ARG A CA 1
ATOM 1584 C C . ARG A 1 207 ? 18.167 8.119 -21.670 1.00 91.19 207 ARG A C 1
ATOM 1586 O O . ARG A 1 207 ? 17.912 9.045 -20.907 1.00 91.19 207 ARG A O 1
ATOM 1593 N N . GLY A 1 208 ? 18.967 7.099 -21.353 1.00 87.38 208 GLY A N 1
ATOM 1594 C CA . GLY A 1 208 ? 19.745 6.995 -20.115 1.00 87.38 208 GLY A CA 1
ATOM 1595 C C . GLY A 1 208 ? 20.801 8.092 -19.974 1.00 87.38 208 GLY A C 1
ATOM 1596 O O . GLY A 1 208 ? 21.192 8.425 -18.860 1.00 87.38 208 GLY A O 1
ATOM 1597 N N . GLY A 1 209 ? 21.185 8.692 -21.098 1.00 86.81 209 GLY A N 1
ATOM 1598 C CA . GLY A 1 209 ? 21.979 9.903 -21.176 1.00 86.81 209 GLY A CA 1
ATOM 1599 C C . GLY A 1 209 ? 23.463 9.656 -21.394 1.00 86.81 209 GLY A C 1
ATOM 1600 O O . GLY A 1 209 ? 23.995 8.593 -21.069 1.00 86.81 209 GLY A O 1
ATOM 1601 N N . VAL A 1 210 ? 24.103 10.675 -21.965 1.00 86.56 210 VAL A N 1
ATOM 1602 C CA . VAL A 1 210 ? 25.553 10.777 -22.179 1.00 86.56 210 VAL A CA 1
ATOM 1603 C C . VAL A 1 210 ? 26.145 11.792 -21.217 1.00 86.56 210 VAL A C 1
ATOM 1605 O O . VAL A 1 210 ? 25.490 12.786 -20.901 1.00 86.56 210 VAL A O 1
ATOM 1608 N N . ASP A 1 211 ? 27.371 11.549 -20.766 1.00 85.75 211 ASP A N 1
ATOM 1609 C CA . ASP A 1 211 ? 28.121 12.516 -19.971 1.00 85.75 211 ASP A CA 1
ATOM 1610 C C . ASP A 1 211 ? 28.455 13.743 -20.826 1.00 85.75 211 ASP A C 1
ATOM 1612 O O . ASP A 1 211 ? 29.055 13.618 -21.896 1.00 85.75 211 ASP A O 1
ATOM 1616 N N . ILE A 1 212 ? 28.002 14.917 -20.383 1.00 77.81 212 ILE A N 1
ATOM 1617 C CA . ILE A 1 212 ? 28.128 16.184 -21.120 1.00 77.81 212 ILE A CA 1
ATOM 1618 C C . ILE A 1 212 ? 29.189 17.129 -20.550 1.00 77.81 212 ILE A C 1
ATOM 1620 O O . ILE A 1 212 ? 29.434 18.171 -21.156 1.00 77.81 212 ILE A O 1
ATOM 1624 N N . ASP A 1 213 ? 29.832 16.785 -19.433 1.00 72.94 213 ASP A N 1
ATOM 1625 C CA . ASP A 1 213 ? 30.858 17.622 -18.807 1.00 72.94 213 ASP A CA 1
ATOM 1626 C C . ASP A 1 213 ? 32.156 16.836 -18.571 1.00 72.94 213 ASP A C 1
ATOM 1628 O O . ASP A 1 213 ? 32.162 15.776 -17.962 1.00 72.94 213 ASP A O 1
ATOM 1632 N N . GLU A 1 214 ? 33.304 17.418 -18.936 1.00 62.22 214 GLU A N 1
ATOM 1633 C CA . GLU A 1 214 ? 34.641 16.897 -18.573 1.00 62.22 214 GLU A CA 1
ATOM 1634 C C . GLU A 1 214 ? 35.001 17.159 -17.084 1.00 62.22 214 GLU A C 1
ATOM 1636 O O . GLU A 1 214 ? 36.171 17.172 -16.690 1.00 62.22 214 GLU A O 1
ATOM 1641 N N . GLY A 1 215 ? 33.999 17.451 -16.248 1.00 65.06 215 GLY A N 1
ATOM 1642 C CA . GLY A 1 215 ? 34.145 17.812 -14.839 1.00 65.06 215 GLY A CA 1
ATOM 1643 C C . GLY A 1 215 ? 34.230 16.603 -13.893 1.00 65.06 215 GLY A C 1
ATOM 1644 O O . GLY A 1 215 ? 34.051 15.462 -14.299 1.00 65.06 215 GLY A O 1
ATOM 1645 N N . PRO A 1 216 ? 34.490 16.827 -12.589 1.00 62.00 216 PRO A N 1
ATOM 1646 C CA . PRO A 1 216 ? 34.547 15.752 -11.593 1.00 62.00 216 PRO A CA 1
ATOM 1647 C C . PRO A 1 216 ? 33.172 15.159 -11.236 1.00 62.00 216 PRO A C 1
ATOM 1649 O O . PRO A 1 216 ? 33.115 14.133 -10.562 1.00 62.00 216 PRO A O 1
ATOM 1652 N N . GLU A 1 217 ? 32.078 15.810 -11.639 1.00 68.69 217 GLU A N 1
ATOM 1653 C CA . GLU A 1 217 ? 30.708 15.341 -11.436 1.00 68.69 217 GLU A CA 1
ATOM 1654 C C . GLU A 1 217 ? 30.117 14.946 -12.789 1.00 68.69 217 GLU A C 1
ATOM 1656 O O . GLU A 1 217 ? 29.914 15.807 -13.643 1.00 68.69 217 GLU A O 1
ATOM 1661 N N . THR A 1 218 ? 29.838 13.653 -12.968 1.00 67.56 218 THR A N 1
ATOM 1662 C CA . THR A 1 218 ? 29.179 13.115 -14.165 1.00 67.56 218 THR A CA 1
ATOM 1663 C C . THR A 1 218 ? 27.791 13.733 -14.298 1.00 67.56 218 THR A C 1
ATOM 1665 O O . THR A 1 218 ? 26.919 13.509 -13.451 1.00 67.56 218 THR A O 1
ATOM 1668 N N . GLN A 1 219 ? 27.570 14.497 -15.364 1.00 80.00 219 GLN A N 1
ATOM 1669 C CA . GLN A 1 219 ? 26.266 15.066 -15.687 1.00 80.00 219 GLN A CA 1
ATOM 1670 C C . GLN A 1 219 ? 25.742 14.367 -16.928 1.00 80.00 219 GLN A C 1
ATOM 1672 O O . GLN A 1 219 ? 26.247 14.566 -18.026 1.00 80.00 219 GLN A O 1
ATOM 1677 N N . LEU A 1 220 ? 24.710 13.544 -16.751 1.00 86.38 220 LEU A N 1
ATOM 1678 C CA . LEU A 1 220 ? 24.112 12.802 -17.853 1.00 86.38 220 LEU A CA 1
ATOM 1679 C C . LEU A 1 220 ? 22.969 13.604 -18.474 1.00 86.38 220 LEU A C 1
ATOM 1681 O O . LEU A 1 220 ? 21.996 13.944 -17.796 1.00 86.38 220 LEU A O 1
ATOM 1685 N N . ALA A 1 221 ? 23.060 13.865 -19.776 1.00 87.00 221 ALA A N 1
ATOM 1686 C CA . ALA A 1 221 ? 21.976 14.448 -20.554 1.00 87.00 221 ALA A CA 1
ATOM 1687 C C . ALA A 1 221 ? 21.337 13.391 -21.456 1.00 87.00 221 ALA A C 1
ATOM 1689 O O . ALA A 1 221 ? 22.000 12.799 -22.309 1.00 87.00 221 ALA A O 1
ATOM 1690 N N . GLY A 1 222 ? 20.034 13.166 -21.273 1.00 88.44 222 GLY A N 1
ATOM 1691 C CA . GLY A 1 222 ? 19.242 12.290 -22.132 1.00 88.44 222 GLY A CA 1
ATOM 1692 C C . GLY A 1 222 ? 19.146 12.839 -23.555 1.00 88.44 222 GLY A C 1
ATOM 1693 O O . GLY A 1 222 ? 18.757 13.989 -23.756 1.00 88.44 222 GLY A O 1
ATOM 1694 N N . ILE A 1 223 ? 19.451 11.999 -24.540 1.00 87.62 223 ILE A N 1
ATOM 1695 C CA . ILE A 1 223 ? 19.260 12.279 -25.963 1.00 87.62 223 ILE A CA 1
ATOM 1696 C C . ILE A 1 223 ? 17.915 11.689 -26.384 1.00 87.62 223 ILE A C 1
ATOM 1698 O O . ILE A 1 223 ? 17.607 10.531 -26.091 1.00 87.62 223 ILE A O 1
ATOM 1702 N N . ASN A 1 224 ? 17.101 12.476 -27.090 1.00 90.06 224 ASN A N 1
ATOM 1703 C CA . ASN A 1 224 ? 15.887 11.953 -27.700 1.00 90.06 224 ASN A CA 1
ATOM 1704 C C . ASN A 1 224 ? 16.274 10.985 -28.835 1.00 90.06 224 ASN A C 1
ATOM 1706 O O . ASN A 1 224 ? 16.878 11.421 -29.818 1.00 90.06 224 ASN A O 1
ATOM 1710 N N . PRO A 1 225 ? 15.937 9.686 -28.739 1.00 89.81 225 PRO A N 1
ATOM 1711 C CA . PRO A 1 225 ? 16.325 8.726 -29.763 1.00 89.81 225 PRO A CA 1
ATOM 1712 C C . PRO A 1 225 ? 15.701 9.045 -31.126 1.00 89.81 225 PRO A C 1
ATOM 1714 O O . PRO A 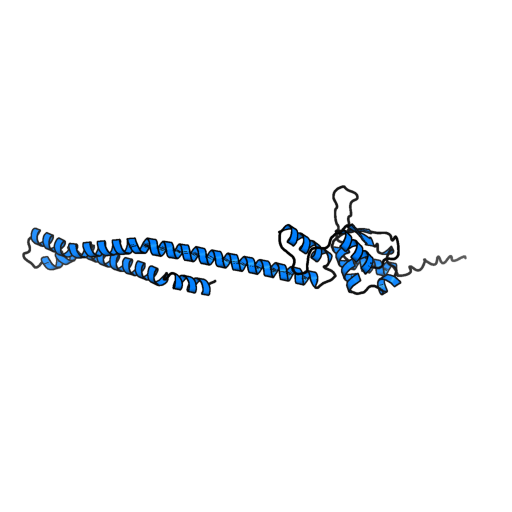1 225 ? 16.332 8.783 -32.142 1.00 89.81 225 PRO A O 1
ATOM 1717 N N . GLU A 1 226 ? 14.504 9.640 -31.172 1.00 89.81 226 GLU A N 1
ATOM 1718 C CA . GLU A 1 226 ? 13.854 10.001 -32.441 1.00 89.81 226 GLU A CA 1
ATOM 1719 C C . GLU A 1 226 ? 14.679 11.025 -33.228 1.00 89.81 226 GLU A C 1
ATOM 1721 O O . GLU A 1 226 ? 14.892 10.856 -34.430 1.00 89.81 226 GLU A O 1
ATOM 1726 N N . ASP A 1 227 ? 15.207 12.038 -32.538 1.00 89.69 227 ASP A N 1
ATOM 1727 C CA . ASP A 1 227 ? 16.051 13.067 -33.148 1.00 89.69 227 ASP A CA 1
ATOM 1728 C C . ASP A 1 227 ? 17.388 12.463 -33.605 1.00 89.69 227 ASP A C 1
ATOM 1730 O O . ASP A 1 227 ? 17.821 12.702 -34.731 1.00 89.69 227 ASP A O 1
ATOM 1734 N N . PHE A 1 228 ? 17.989 11.594 -32.782 1.00 89.69 228 PHE A N 1
ATOM 1735 C CA . PHE A 1 228 ? 19.237 10.900 -33.114 1.00 89.69 228 PHE A CA 1
ATOM 1736 C C . PHE A 1 228 ? 19.113 10.039 -34.379 1.00 89.69 228 PHE A C 1
ATOM 1738 O O . PHE A 1 228 ? 19.956 10.119 -35.273 1.00 89.69 228 PHE A O 1
ATOM 1745 N N . PHE A 1 229 ? 18.064 9.214 -34.482 1.00 89.38 229 PHE A N 1
ATOM 1746 C CA . PHE A 1 229 ? 17.865 8.366 -35.661 1.00 89.38 229 PHE A CA 1
ATOM 1747 C C . PHE A 1 229 ? 17.471 9.180 -36.897 1.00 89.38 229 PHE A C 1
ATOM 1749 O O . PHE A 1 229 ? 17.879 8.824 -38.001 1.00 89.38 229 PHE A O 1
ATOM 1756 N N . THR A 1 230 ? 16.748 10.290 -36.728 1.00 89.38 230 THR A N 1
ATOM 1757 C CA . THR A 1 230 ? 16.446 11.210 -37.835 1.00 89.38 230 THR A CA 1
ATOM 1758 C C . THR A 1 230 ? 17.729 11.828 -38.395 1.00 89.38 230 THR A C 1
ATOM 1760 O O . THR A 1 230 ? 17.967 11.763 -39.600 1.00 89.38 230 THR A O 1
ATOM 1763 N N . GLU A 1 231 ? 18.602 12.355 -37.533 1.00 86.62 231 GLU A N 1
ATOM 1764 C CA . GLU A 1 231 ? 19.891 12.927 -37.942 1.00 86.62 231 GLU A CA 1
ATOM 1765 C C . GLU A 1 231 ? 20.804 11.874 -38.593 1.00 86.62 231 GLU A C 1
ATOM 1767 O O . GLU A 1 231 ? 21.444 12.135 -39.616 1.00 86.62 231 GLU A O 1
ATOM 1772 N N . LEU A 1 232 ? 20.817 10.654 -38.048 1.00 86.50 232 LEU A N 1
ATOM 1773 C CA . LEU A 1 232 ? 21.528 9.518 -38.630 1.00 86.50 232 LEU A CA 1
ATOM 1774 C C . LEU A 1 232 ? 21.050 9.211 -40.059 1.00 86.50 232 LEU A C 1
ATOM 1776 O O . LEU A 1 232 ? 21.866 8.997 -40.957 1.00 86.50 232 LEU A O 1
ATOM 1780 N N . GLU A 1 233 ? 19.736 9.201 -40.294 1.00 85.69 233 GLU A N 1
ATOM 1781 C CA . GLU A 1 233 ? 19.162 8.957 -41.619 1.00 85.69 233 GLU A CA 1
ATOM 1782 C C . GLU A 1 233 ? 19.469 10.081 -42.618 1.00 85.69 233 GLU A C 1
ATOM 1784 O O . GLU A 1 233 ? 19.811 9.802 -43.775 1.00 85.69 233 GLU A O 1
ATOM 1789 N N . GLU A 1 234 ? 19.391 11.340 -42.181 1.00 84.31 234 GLU A N 1
ATOM 1790 C CA . GLU A 1 234 ? 19.733 12.512 -42.994 1.00 84.31 234 GLU A CA 1
ATOM 1791 C C . GLU A 1 234 ? 21.212 12.516 -43.402 1.00 84.31 234 GLU A C 1
ATOM 1793 O O . GLU A 1 234 ? 21.534 12.829 -44.554 1.00 84.31 234 GLU A O 1
ATOM 1798 N N . GLY A 1 235 ? 22.104 12.070 -42.511 1.00 77.38 235 GLY A N 1
ATOM 1799 C CA . GLY A 1 235 ? 23.534 11.899 -42.784 1.00 77.38 235 GLY A CA 1
ATOM 1800 C C . GLY A 1 235 ? 23.843 10.932 -43.936 1.00 77.38 235 GLY A C 1
ATOM 1801 O O . GLY A 1 235 ? 24.913 11.009 -44.546 1.00 77.38 235 GLY A O 1
ATOM 1802 N N . PHE A 1 236 ? 22.903 10.053 -44.304 1.00 79.50 236 PHE A N 1
ATOM 1803 C CA . PHE A 1 236 ? 23.049 9.139 -45.440 1.00 79.50 236 PHE A CA 1
ATOM 1804 C C . PHE A 1 236 ? 22.565 9.703 -46.778 1.00 79.50 236 PHE A C 1
ATOM 1806 O O . PHE A 1 236 ? 22.739 9.039 -47.809 1.00 79.50 236 PHE A O 1
ATOM 1813 N N . VAL A 1 237 ? 21.947 10.886 -46.799 1.00 74.88 237 VAL A N 1
ATOM 1814 C CA . VAL A 1 237 ? 21.501 11.531 -48.037 1.00 74.88 237 VAL A CA 1
ATOM 1815 C C . VAL A 1 237 ? 22.690 12.263 -48.671 1.00 74.88 237 VAL A C 1
ATOM 1817 O O . VAL A 1 237 ? 23.210 13.211 -48.083 1.00 74.88 237 VAL A O 1
ATOM 1820 N N . PRO A 1 238 ? 23.142 11.886 -49.886 1.00 59.50 238 PRO A N 1
ATOM 1821 C CA . PRO A 1 238 ? 24.225 12.600 -50.549 1.00 59.50 238 PRO A CA 1
ATOM 1822 C C . PRO A 1 238 ? 23.794 14.041 -50.829 1.00 59.50 238 PRO A C 1
ATOM 1824 O O . PRO A 1 238 ? 22.885 14.278 -51.630 1.00 59.50 238 PRO A O 1
ATOM 1827 N N . THR A 1 239 ? 24.454 15.019 -50.210 1.00 60.38 239 THR A N 1
ATOM 1828 C CA . THR A 1 239 ? 24.289 16.413 -50.620 1.00 60.38 239 THR A CA 1
ATOM 1829 C C . THR A 1 239 ? 24.949 16.569 -51.988 1.00 60.38 239 THR A C 1
ATOM 1831 O O . THR A 1 239 ? 26.155 16.382 -52.149 1.00 60.38 239 THR A O 1
ATOM 1834 N N . LEU A 1 240 ? 24.151 16.836 -53.027 1.00 53.03 240 LEU A N 1
ATOM 1835 C CA . LEU A 1 240 ? 24.699 17.108 -54.355 1.00 53.03 240 LEU A CA 1
ATOM 1836 C C . LEU A 1 240 ? 25.599 18.350 -54.242 1.00 53.03 240 LEU A C 1
ATOM 1838 O O . LEU A 1 240 ? 25.101 19.407 -53.840 1.00 53.03 240 LEU A O 1
ATOM 1842 N N . PRO A 1 241 ? 26.900 18.269 -54.585 1.00 58.03 241 PRO A N 1
ATOM 1843 C CA . PRO A 1 241 ? 27.749 19.448 -54.579 1.00 58.03 241 PRO A CA 1
ATOM 1844 C C . PRO A 1 241 ? 27.139 20.465 -55.542 1.00 58.03 241 PRO A C 1
ATOM 1846 O O . PRO A 1 241 ? 26.816 20.121 -56.682 1.00 58.03 241 PRO A O 1
ATOM 1849 N N . GLN A 1 242 ? 26.952 21.707 -55.081 1.00 56.59 242 GLN A N 1
ATOM 1850 C CA . GLN A 1 242 ? 26.445 22.789 -55.920 1.00 56.59 242 GLN A CA 1
ATOM 1851 C C . GLN A 1 242 ? 27.294 22.850 -57.192 1.00 56.59 242 GLN A C 1
ATOM 1853 O O . GLN A 1 242 ? 28.467 23.234 -57.149 1.00 56.59 242 GLN A O 1
ATOM 1858 N N . GLN A 1 243 ? 26.712 22.455 -58.328 1.00 51.47 243 GLN A N 1
ATOM 1859 C CA . GLN A 1 243 ? 27.327 22.685 -59.623 1.00 51.47 243 GLN A CA 1
ATOM 1860 C C . GLN A 1 243 ? 27.454 24.198 -59.772 1.00 51.47 243 GLN A C 1
ATOM 1862 O O . GLN A 1 243 ? 26.480 24.902 -60.028 1.00 51.47 243 GLN A O 1
ATOM 1867 N N . ARG A 1 244 ? 28.665 24.719 -59.564 1.00 49.34 244 ARG A N 1
ATOM 1868 C CA . ARG A 1 244 ? 29.008 26.076 -59.971 1.00 49.34 244 ARG A CA 1
ATOM 1869 C C . ARG A 1 244 ? 28.944 26.101 -61.492 1.00 49.34 244 ARG A C 1
ATOM 1871 O O . ARG A 1 244 ? 29.928 25.790 -62.158 1.00 49.34 244 ARG A O 1
ATOM 1878 N N . THR A 1 245 ? 27.789 26.460 -62.039 1.00 55.44 245 THR A N 1
ATOM 1879 C CA . THR A 1 245 ? 27.641 26.796 -63.453 1.00 55.44 245 THR A CA 1
ATOM 1880 C C . THR A 1 245 ? 28.453 28.066 -63.700 1.00 55.44 245 THR A C 1
ATOM 1882 O O . THR A 1 245 ? 27.967 29.182 -63.534 1.00 55.44 245 THR A O 1
ATOM 1885 N N . GLN A 1 246 ? 29.740 27.919 -64.022 1.00 46.78 246 GLN A N 1
ATOM 1886 C CA . GLN A 1 246 ? 30.523 29.022 -64.564 1.00 46.78 246 GLN A CA 1
ATOM 1887 C C . GLN A 1 246 ? 30.044 29.254 -65.996 1.00 46.78 246 GLN A C 1
ATOM 1889 O O . GLN A 1 246 ? 30.473 28.575 -66.926 1.00 46.78 246 GLN A O 1
ATOM 1894 N N . PHE A 1 247 ? 29.131 30.205 -66.174 1.00 45.69 247 PHE A N 1
ATOM 1895 C CA . PHE A 1 247 ? 28.867 30.765 -67.492 1.00 45.69 247 PHE A CA 1
ATOM 1896 C C . PHE A 1 247 ? 30.096 31.578 -67.905 1.00 45.69 247 PHE A C 1
ATOM 1898 O O . PHE A 1 247 ? 30.395 32.618 -67.317 1.00 45.69 247 PHE A O 1
ATOM 1905 N N . ARG A 1 248 ? 30.844 31.069 -68.886 1.00 47.16 248 ARG A N 1
ATOM 1906 C CA . ARG A 1 248 ? 31.893 31.818 -69.578 1.00 47.16 248 ARG A CA 1
ATOM 1907 C C . ARG A 1 248 ? 31.233 32.485 -70.786 1.00 47.16 248 ARG A C 1
ATOM 1909 O O . ARG A 1 248 ? 30.765 31.770 -71.670 1.00 47.16 248 ARG A O 1
ATOM 1916 N N . PHE A 1 249 ? 31.128 33.812 -70.758 1.00 51.84 249 PHE A N 1
ATOM 1917 C CA . PHE A 1 249 ? 30.711 34.629 -71.902 1.00 51.84 249 PHE A CA 1
ATOM 1918 C C . PHE A 1 249 ? 31.878 34.830 -72.869 1.00 51.84 249 PHE A C 1
ATOM 1920 O O . PHE A 1 249 ? 33.031 34.910 -72.377 1.00 51.84 249 PHE A O 1
#

Secondary structure (DSSP, 8-state):
-HHHHHHHHHHTTHHHHHHHHHHHHHHHHHHHHHHHHHHHHHHHHHTTS---HHHHHHHHHHHHHHHHHHHHHHHHHHHHHHHHHHHHHHHHHHHHHHHHHHHHHHHHHHHHHHHHHHHHT-GGGHHHHHHHHHHHHHTTPPPTT-SPPPHHHHHHHHHHHHT--S-PPEEEEBTTSPEEEPGGGS-HHHHHH--HHHHHHHHHHHHH-EE--SSSS--EEPPPHHHHHHHHHHTTS------------